Protein AF-A0A7X7I6V2-F1 (afdb_monomer)

Radius of gyration: 24.96 Å; Cα contacts (8 Å, |Δi|>4): 147; chains: 1; bounding box: 50×42×66 Å

Secondary structure (DSSP, 8-state):
--HHHHHHHHHHHHEEEEE--S-TT--EEE-TTT--EEEPPSSEEEEETTTEE--HHHHHHH-HHHHHHHHHHHHHHHTTSS--S--------HHHHHHHHHHHHHHHHHHHHHHHHHHTTTT---TTS--HHHH-TTSPPPPPPTT--HHHHHHHHHHHHHHHHHHHHHHHTHH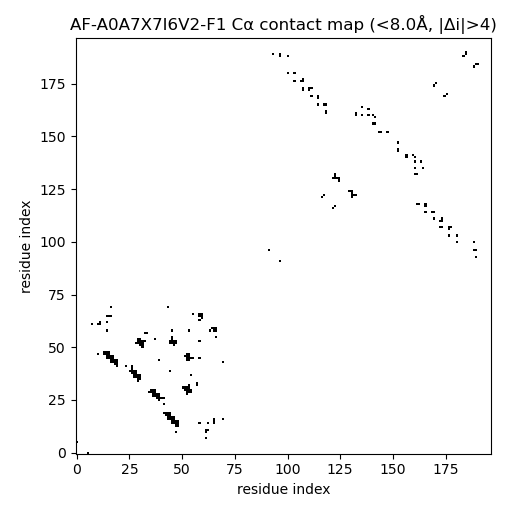HHHHHHHHHHHTT---------

Solvent-accessible surface area (backbone atoms only — not comparable to full-atom values): 11793 Å² total; per-residue (Å²): 133,54,73,71,56,54,53,40,52,57,50,39,77,36,50,44,79,42,70,65,84,76,71,98,80,62,60,57,46,56,14,70,86,78,68,44,76,40,75,55,57,85,57,53,44,45,27,37,74,98,76,41,40,43,42,69,75,57,37,44,73,53,32,45,69,60,44,52,50,48,50,50,55,50,46,62,54,49,75,64,64,81,57,97,58,83,82,68,69,82,72,73,48,74,67,56,42,51,49,52,51,50,51,52,50,52,51,38,50,54,46,48,48,49,46,48,47,50,70,74,52,76,43,76,49,67,95,91,48,87,25,63,72,71,74,48,72,83,61,79,75,74,82,83,59,91,93,60,50,73,69,58,49,50,53,50,46,52,52,51,51,51,51,53,51,42,52,50,51,42,53,74,39,45,49,47,50,49,54,49,51,55,51,40,44,76,74,65,40,77,84,70,77,76,75,82,128

Nearest PDB structures (foldseek):
  6feh-assembly1_A  TM=3.614E-01  e=9.167E+00  Homo sapiens
  6r80-assembly1_A-2  TM=1.873E-01  e=8.602E+00  Homo sapiens

Mean predicted aligned error: 18.25 Å

Foldseek 3Di:
DDPVVVVLVVQQVQKDKDFDDDDPPDQWDQAQPPRDIDGDDNTIFIAGVPRGGHDLVVCCVRHVVRSVVVVVVVVVVVVVVPDPDDPPPPQDDLVSLVVVVVVLVVQLVVLVVVLVVLLVDPQPDDPPDHGPVNVLPVDDFDDDDPPDDPVRSVVVSVVVSSVVVSVVSCVVGNVVSVVVVVVVVVVPRDDDPPPDD

pLDDT: mean 74.83, std 14.56, range [33.28, 93.38]

Structure (mmCIF, N/CA/C/O backbone):
data_AF-A0A7X7I6V2-F1
#
_entry.id   AF-A0A7X7I6V2-F1
#
loop_
_atom_site.group_PDB
_atom_site.id
_atom_site.type_symbol
_atom_site.label_atom_id
_atom_site.label_alt_id
_atom_site.label_comp_id
_atom_site.label_asym_id
_atom_site.label_entity_id
_atom_site.label_seq_id
_atom_site.pdbx_PDB_ins_code
_atom_site.Cartn_x
_atom_site.Cartn_y
_atom_site.Cartn_z
_atom_site.occupancy
_atom_site.B_iso_or_equiv
_atom_site.auth_seq_id
_atom_site.auth_comp_id
_atom_site.auth_asym_id
_atom_site.auth_atom_id
_atom_site.pdbx_PDB_model_num
ATOM 1 N N . MET A 1 1 ? -16.993 26.747 -26.272 1.00 55.62 1 MET A N 1
ATOM 2 C CA . MET A 1 1 ? -16.430 25.409 -26.550 1.00 55.62 1 MET A CA 1
ATOM 3 C C . MET A 1 1 ? -17.573 24.529 -27.014 1.00 55.62 1 MET A C 1
ATOM 5 O O . MET A 1 1 ? -18.668 24.678 -26.484 1.00 55.62 1 MET A O 1
ATOM 9 N N . GLY A 1 2 ? -17.379 23.720 -28.053 1.00 75.75 2 GLY A N 1
ATOM 10 C CA . GLY A 1 2 ? -18.453 22.863 -28.566 1.00 75.75 2 GLY A CA 1
ATOM 11 C C . GLY A 1 2 ? -18.711 21.671 -27.640 1.00 75.75 2 GLY A C 1
ATOM 12 O O . GLY A 1 2 ? -17.778 21.174 -27.019 1.00 75.75 2 GLY A O 1
ATOM 13 N N . ILE A 1 3 ? -19.947 21.161 -27.601 1.00 74.31 3 ILE A N 1
ATOM 14 C CA . ILE A 1 3 ? -20.332 19.964 -26.818 1.00 74.31 3 ILE A CA 1
ATOM 15 C C . ILE A 1 3 ? -19.389 18.779 -27.110 1.00 74.31 3 ILE A C 1
ATOM 17 O O . ILE A 1 3 ? -19.004 18.033 -26.216 1.00 74.31 3 ILE A O 1
ATOM 21 N N . ALA A 1 4 ? -18.938 18.643 -28.361 1.00 69.50 4 ALA A N 1
ATOM 22 C CA . ALA A 1 4 ? -17.986 17.612 -28.768 1.00 69.50 4 ALA A CA 1
ATOM 23 C C . ALA A 1 4 ? -16.582 17.770 -28.145 1.00 69.50 4 ALA A C 1
ATOM 25 O O . ALA A 1 4 ? -15.901 16.772 -27.917 1.00 69.50 4 ALA A O 1
ATOM 26 N N . GLU A 1 5 ? -16.136 18.997 -27.870 1.00 71.19 5 GLU A N 1
ATOM 27 C CA . GLU A 1 5 ? -14.848 19.250 -27.209 1.00 71.19 5 GLU A CA 1
ATOM 28 C C . GLU A 1 5 ? -14.927 18.981 -25.709 1.00 71.19 5 GLU A C 1
ATOM 30 O O . GLU A 1 5 ? -13.987 18.444 -25.130 1.00 71.19 5 GLU A O 1
ATOM 35 N N . GLU A 1 6 ? -16.066 19.295 -25.096 1.00 72.88 6 GLU A N 1
ATOM 36 C CA . GLU A 1 6 ? -16.319 19.031 -23.682 1.00 72.88 6 GLU A CA 1
ATOM 37 C C . GLU A 1 6 ? -16.398 17.523 -23.398 1.00 72.88 6 GLU A C 1
ATOM 39 O O . GLU A 1 6 ? -15.752 17.033 -22.473 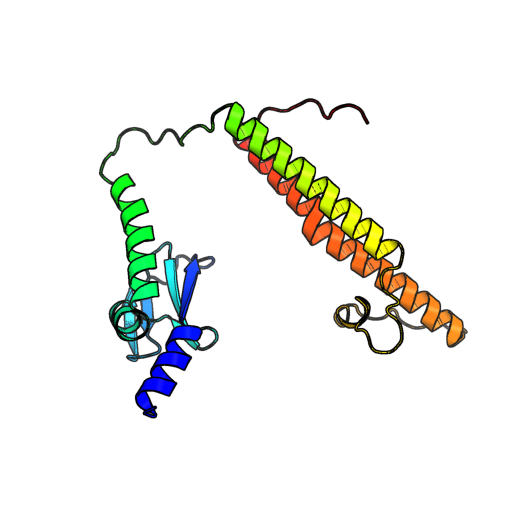1.00 72.88 6 GLU A O 1
ATOM 44 N N . ILE A 1 7 ? -17.072 16.765 -24.273 1.00 70.94 7 ILE A N 1
ATOM 45 C CA . ILE A 1 7 ? -17.092 15.294 -24.228 1.00 70.94 7 ILE A CA 1
ATOM 46 C C . ILE A 1 7 ? -15.682 14.719 -24.413 1.00 70.94 7 ILE A C 1
ATOM 48 O O . ILE A 1 7 ? -15.285 13.812 -23.681 1.00 70.94 7 ILE A O 1
ATOM 52 N N . ARG A 1 8 ? -14.899 15.250 -25.364 1.00 70.12 8 ARG A N 1
ATOM 53 C CA . ARG A 1 8 ? -13.523 14.787 -25.603 1.00 70.12 8 ARG A CA 1
ATOM 54 C C . ARG A 1 8 ? -12.639 15.012 -24.378 1.00 70.12 8 ARG A C 1
ATOM 56 O O . ARG A 1 8 ? -11.925 14.097 -23.987 1.00 70.12 8 ARG A O 1
ATOM 63 N N . LYS A 1 9 ? -12.719 16.192 -23.759 1.00 75.25 9 LYS A N 1
ATOM 64 C CA . LYS A 1 9 ? -11.931 16.528 -22.569 1.00 75.25 9 LYS A CA 1
ATOM 65 C C . LYS A 1 9 ? -12.310 15.654 -21.370 1.00 75.25 9 LYS A C 1
ATOM 67 O O . LYS A 1 9 ? -11.429 15.127 -20.701 1.00 75.25 9 LYS A O 1
ATOM 72 N N . ASN A 1 10 ? -13.607 15.439 -21.148 1.00 76.38 10 ASN A N 1
ATOM 73 C CA . ASN A 1 10 ? -14.085 14.585 -20.061 1.00 76.38 10 ASN A CA 1
ATOM 74 C C . ASN A 1 10 ? -13.643 13.120 -20.233 1.00 76.38 10 ASN A C 1
ATOM 76 O O .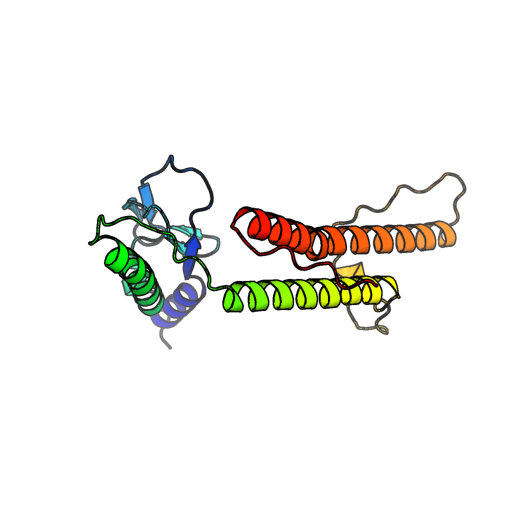 ASN A 1 10 ? -13.230 12.481 -19.268 1.00 76.38 10 ASN A O 1
ATOM 80 N N . LEU A 1 11 ? -13.671 12.604 -21.468 1.00 72.81 11 LEU A N 1
ATOM 81 C CA . LEU A 1 11 ? -13.150 11.271 -21.774 1.00 72.81 11 LEU A CA 1
ATOM 82 C C . LEU A 1 11 ? -11.634 11.197 -21.566 1.00 72.81 11 LEU A C 1
ATOM 84 O O . LEU A 1 11 ? -11.165 10.267 -20.918 1.00 72.81 11 LEU A O 1
ATOM 88 N N . GLN A 1 12 ? -10.871 12.181 -22.049 1.00 74.44 12 GLN A N 1
ATOM 89 C CA . GLN A 1 12 ? -9.411 12.209 -21.905 1.00 74.44 12 GLN A CA 1
ATOM 90 C C . GLN A 1 12 ? -8.968 12.167 -20.433 1.00 74.44 12 GLN A C 1
ATOM 92 O O . GLN A 1 12 ? -8.034 11.443 -20.104 1.00 74.44 12 GLN A O 1
ATOM 97 N N . GLU A 1 13 ? -9.667 12.867 -19.534 1.00 78.38 13 GLU A N 1
ATOM 98 C CA . GLU A 1 13 ? -9.369 12.884 -18.091 1.00 78.38 13 GLU A CA 1
ATOM 99 C C . GLU A 1 13 ? -9.654 11.544 -17.382 1.00 78.38 13 GLU A C 1
ATOM 101 O O . GLU A 1 13 ? -9.126 11.288 -16.298 1.00 78.38 13 GLU A O 1
ATOM 106 N N . ARG A 1 14 ? -10.487 10.679 -17.976 1.00 82.06 14 ARG A N 1
ATOM 107 C CA . ARG A 1 14 ? -10.908 9.396 -17.385 1.00 82.06 14 ARG A CA 1
ATOM 108 C C . ARG A 1 14 ? -10.218 8.176 -17.992 1.00 82.06 14 ARG A C 1
ATOM 110 O O . ARG A 1 14 ? -10.321 7.091 -17.414 1.00 82.06 14 ARG A O 1
ATOM 117 N N . ILE A 1 15 ? -9.540 8.326 -19.129 1.00 84.50 15 ILE A N 1
ATOM 118 C CA . ILE A 1 15 ? -8.780 7.246 -19.766 1.00 84.50 15 ILE A CA 1
ATOM 119 C C . ILE A 1 15 ? -7.473 7.039 -18.999 1.00 84.50 15 ILE A C 1
ATOM 121 O O . ILE A 1 15 ? -6.740 7.984 -18.730 1.00 84.50 15 ILE A O 1
ATOM 125 N N . LEU A 1 16 ? -7.173 5.791 -18.643 1.00 84.06 16 LEU A N 1
ATOM 126 C CA . LEU A 1 16 ? -5.997 5.418 -17.860 1.00 84.06 16 LEU A CA 1
ATOM 127 C C . LEU A 1 16 ? -5.326 4.165 -18.436 1.00 84.06 16 LEU A C 1
ATOM 129 O O . LEU A 1 16 ? -5.973 3.321 -19.060 1.00 84.06 16 LEU A O 1
ATOM 133 N N . ILE A 1 17 ? -4.025 4.023 -18.168 1.00 84.94 17 ILE A N 1
ATOM 134 C CA . ILE A 1 17 ? -3.264 2.790 -18.406 1.00 84.94 17 ILE A CA 1
ATOM 135 C C . ILE A 1 17 ? -3.238 1.988 -17.106 1.00 84.94 17 ILE A C 1
ATOM 137 O O . ILE A 1 17 ? -2.953 2.534 -16.038 1.00 84.94 17 ILE A O 1
ATOM 141 N N . LYS A 1 18 ? -3.512 0.687 -17.184 1.00 82.06 18 LYS A N 1
ATOM 142 C CA . LYS A 1 18 ? -3.439 -0.229 -16.042 1.00 82.06 18 LYS A CA 1
ATOM 143 C C . LYS A 1 18 ? -2.610 -1.462 -16.382 1.00 82.06 18 LYS A C 1
ATOM 145 O O . LYS A 1 18 ? -2.735 -2.025 -17.470 1.00 82.06 18 LYS A O 1
ATOM 150 N N . TYR A 1 19 ? -1.800 -1.894 -15.416 1.00 78.31 19 TYR A N 1
ATOM 151 C CA . TYR A 1 19 ? -1.173 -3.212 -15.435 1.00 78.31 19 TYR A CA 1
ATOM 152 C C . TYR A 1 19 ? -2.224 -4.286 -15.193 1.00 78.31 19 TYR A C 1
ATOM 154 O O . TYR A 1 19 ? -3.023 -4.195 -14.256 1.00 78.31 19 TYR A O 1
ATOM 162 N N . ARG A 1 20 ? -2.234 -5.304 -16.046 1.00 73.69 20 ARG A N 1
ATOM 163 C CA . ARG A 1 20 ? -3.179 -6.408 -15.925 1.00 73.69 20 ARG A CA 1
ATOM 164 C C . ARG A 1 20 ? -2.810 -7.260 -14.705 1.00 73.69 20 ARG A C 1
ATOM 166 O O . ARG A 1 20 ? -1.814 -7.971 -14.734 1.00 73.69 20 ARG A O 1
ATOM 173 N N . THR A 1 21 ? -3.589 -7.151 -13.628 1.00 64.38 21 THR A N 1
ATOM 174 C CA . THR A 1 21 ? -3.288 -7.818 -12.349 1.00 64.38 21 THR A CA 1
ATOM 175 C C . THR A 1 21 ? -3.998 -9.153 -12.136 1.00 64.38 21 THR A C 1
ATOM 177 O O . THR A 1 21 ? -3.529 -9.894 -11.288 1.00 64.38 21 THR A O 1
ATOM 180 N N . ASP A 1 22 ? -5.051 -9.501 -12.894 1.00 57.44 22 ASP A N 1
ATOM 181 C CA . ASP A 1 22 ? -5.786 -10.765 -12.700 1.00 57.44 22 ASP A CA 1
ATOM 182 C C . ASP A 1 22 ? -6.311 -11.397 -14.006 1.00 57.44 22 ASP A C 1
ATOM 184 O O . ASP A 1 22 ? -6.648 -10.705 -14.973 1.00 57.44 22 ASP A O 1
ATOM 188 N N . ASP A 1 23 ? -6.351 -12.735 -13.978 1.00 52.41 23 ASP A N 1
ATOM 189 C CA . ASP A 1 23 ? -6.783 -13.719 -14.980 1.00 52.41 23 ASP A CA 1
ATOM 190 C C . ASP A 1 23 ? -6.195 -13.579 -16.395 1.00 52.41 23 ASP A C 1
ATOM 192 O O . ASP A 1 23 ? -6.756 -12.943 -17.290 1.00 52.41 23 ASP A O 1
ATOM 196 N N . LEU A 1 24 ? -5.103 -14.316 -16.634 1.00 55.19 24 LEU A N 1
ATOM 197 C CA . LEU A 1 24 ? -4.500 -14.634 -17.943 1.00 55.19 24 LEU A CA 1
ATOM 198 C C . LEU A 1 24 ? -5.429 -15.454 -18.876 1.00 55.19 24 LEU A C 1
ATOM 200 O O . LEU A 1 24 ? -4.968 -16.028 -19.853 1.00 55.19 24 LEU A O 1
ATOM 204 N N . SER A 1 25 ? -6.726 -15.563 -18.568 1.00 54.62 25 SER A N 1
ATOM 205 C CA . SER A 1 25 ? -7.682 -16.437 -19.262 1.00 54.62 25 SER A CA 1
ATOM 206 C C . SER A 1 25 ? -8.504 -15.737 -20.352 1.00 54.62 25 SER A C 1
ATOM 208 O O . SER A 1 25 ? -9.133 -16.411 -21.166 1.00 54.62 25 SER A O 1
ATOM 210 N N . LYS A 1 26 ? -8.519 -14.396 -20.391 1.00 65.38 26 LYS A N 1
ATOM 211 C CA . LYS A 1 26 ? -9.266 -13.613 -21.394 1.00 65.38 26 LYS A CA 1
ATOM 212 C C . LYS A 1 26 ? -8.335 -12.831 -22.314 1.00 65.38 26 LYS A C 1
ATOM 214 O O . LYS A 1 26 ? -7.870 -11.750 -21.961 1.00 65.38 26 LYS A O 1
ATOM 219 N N . ASP A 1 27 ? -8.088 -13.348 -23.506 1.00 77.19 27 ASP A N 1
ATOM 220 C CA . ASP A 1 27 ? -7.236 -12.674 -24.498 1.00 77.19 27 ASP A CA 1
ATOM 221 C C . ASP A 1 27 ? -7.972 -11.579 -25.278 1.00 77.19 27 ASP A C 1
ATOM 223 O O . ASP A 1 27 ? -7.352 -10.843 -26.048 1.00 77.19 27 ASP A O 1
ATOM 227 N N . SER A 1 28 ? -9.284 -11.436 -25.071 1.00 81.50 28 SER A N 1
ATOM 228 C CA . SER A 1 28 ? -10.117 -10.431 -25.721 1.00 81.50 28 SER A CA 1
ATOM 229 C C . SER A 1 28 ? -11.007 -9.661 -24.745 1.00 81.5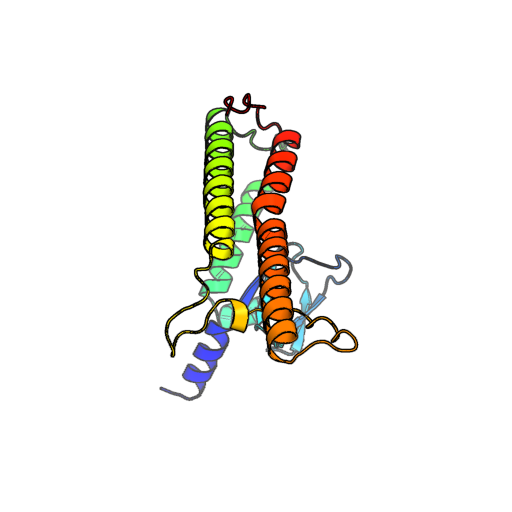0 28 SER A C 1
ATOM 231 O O . SER A 1 28 ? -11.394 -10.149 -23.680 1.00 81.50 28 SER A O 1
ATOM 233 N N . ALA A 1 29 ? -11.320 -8.425 -25.126 1.00 84.44 29 ALA A N 1
ATOM 234 C CA . ALA A 1 29 ? -12.275 -7.552 -24.459 1.00 84.44 29 ALA A CA 1
ATOM 235 C C . ALA A 1 29 ? -13.110 -6.791 -25.489 1.00 84.44 29 ALA A C 1
ATOM 237 O O . ALA A 1 29 ? -12.716 -6.639 -26.644 1.00 84.44 29 ALA A O 1
ATOM 238 N N . ILE A 1 30 ? -14.263 -6.286 -25.061 1.00 86.44 30 ILE A N 1
ATOM 239 C CA . ILE A 1 30 ? -15.111 -5.411 -25.871 1.00 86.44 30 ILE A CA 1
ATOM 240 C C . ILE A 1 30 ? -14.727 -3.965 -25.559 1.00 86.44 30 ILE A C 1
ATOM 242 O O . ILE A 1 30 ? -14.582 -3.596 -24.397 1.00 86.44 30 ILE A O 1
ATOM 246 N N . CYS A 1 31 ? -14.516 -3.158 -26.596 1.00 88.69 31 CYS A N 1
ATOM 247 C CA . CYS A 1 31 ? -14.216 -1.738 -26.451 1.00 88.69 31 CYS A CA 1
ATOM 248 C C . CYS A 1 31 ? -15.467 -0.961 -26.040 1.00 88.69 31 CYS A C 1
ATOM 250 O O . CYS A 1 31 ? -16.461 -0.999 -26.760 1.00 88.69 31 CYS A O 1
ATOM 252 N N . GLU A 1 32 ? -15.387 -0.175 -24.972 1.00 88.31 32 GLU A N 1
ATOM 253 C CA . GLU A 1 32 ? -16.514 0.618 -24.467 1.00 88.31 32 GLU A CA 1
ATOM 254 C C . GLU A 1 32 ? -16.984 1.696 -25.462 1.00 88.31 32 GLU A C 1
ATOM 256 O O . GLU A 1 32 ? -18.157 2.042 -25.533 1.00 88.31 32 GLU A O 1
ATOM 261 N N . ILE A 1 33 ? -16.075 2.207 -26.300 1.00 84.94 33 ILE A N 1
ATOM 262 C CA . ILE A 1 33 ? -16.375 3.313 -27.224 1.00 84.94 33 ILE A CA 1
ATOM 263 C C . ILE A 1 33 ? -16.968 2.814 -28.543 1.00 84.94 33 ILE A C 1
ATOM 265 O O . ILE A 1 33 ? -17.908 3.401 -29.073 1.00 84.94 33 ILE A O 1
ATOM 269 N N . CYS A 1 34 ? -16.378 1.772 -29.132 1.00 87.88 34 CYS A N 1
ATOM 270 C CA . CYS A 1 34 ? -16.784 1.287 -30.454 1.00 87.88 34 CYS A CA 1
ATOM 271 C C . CYS A 1 34 ? -17.504 -0.058 -30.419 1.00 87.88 34 CYS A C 1
ATOM 273 O O . CYS A 1 34 ? -17.905 -0.543 -31.476 1.00 87.88 34 CYS A O 1
ATOM 275 N N . THR A 1 35 ? -17.675 -0.662 -29.240 1.00 88.06 35 THR A N 1
ATOM 276 C CA . THR A 1 35 ? -18.343 -1.957 -29.005 1.00 88.06 35 THR A CA 1
ATOM 277 C C . THR A 1 35 ? -17.739 -3.137 -29.773 1.00 88.06 35 THR A C 1
ATOM 279 O O . THR A 1 35 ? -18.334 -4.207 -29.858 1.00 88.06 35 THR A O 1
ATOM 282 N N . ARG A 1 36 ? -16.536 -2.967 -30.338 1.00 86.81 36 ARG A N 1
ATOM 283 C CA . ARG A 1 36 ? -15.820 -4.025 -31.059 1.00 86.81 36 ARG A CA 1
ATOM 284 C C . ARG A 1 36 ? -14.990 -4.855 -30.098 1.00 86.81 36 ARG A C 1
ATOM 286 O O . ARG A 1 36 ? -14.325 -4.305 -29.221 1.00 86.81 36 ARG A O 1
ATOM 293 N N . GLU A 1 37 ? -14.987 -6.162 -30.322 1.00 86.44 37 GLU A N 1
ATOM 294 C CA . GLU A 1 37 ? -14.057 -7.065 -29.661 1.00 86.44 37 GLU A CA 1
ATOM 295 C C . GLU A 1 37 ? -12.634 -6.820 -30.179 1.00 86.44 37 GLU A C 1
ATOM 297 O O . GLU A 1 37 ? -12.402 -6.667 -31.381 1.00 86.44 37 GLU A O 1
ATOM 302 N N . PHE A 1 38 ? -11.678 -6.748 -29.262 1.00 85.81 38 PHE A N 1
ATOM 303 C CA . PHE A 1 38 ? -10.270 -6.556 -29.561 1.00 85.81 38 PHE A CA 1
ATOM 304 C C . PHE A 1 38 ? -9.412 -7.402 -28.626 1.00 85.81 38 PHE A C 1
ATOM 306 O O . PHE A 1 38 ? -9.840 -7.780 -27.536 1.00 85.81 38 PHE A O 1
ATOM 313 N N . LYS A 1 39 ? -8.190 -7.705 -29.065 1.00 82.94 39 LYS A N 1
ATOM 314 C CA . LYS A 1 39 ? -7.238 -8.465 -28.257 1.00 82.94 39 LYS A CA 1
ATOM 315 C C . LYS A 1 39 ? -6.600 -7.569 -27.204 1.00 82.94 39 LYS A C 1
ATOM 317 O O . LYS A 1 39 ? -6.153 -6.469 -27.526 1.00 82.94 39 LYS A O 1
ATOM 322 N N . LEU A 1 40 ? -6.549 -8.050 -25.969 1.00 79.81 40 LEU A N 1
ATOM 323 C CA . LEU A 1 40 ? -5.842 -7.376 -24.888 1.00 79.81 40 LEU A CA 1
ATOM 324 C C . LEU A 1 40 ? -4.352 -7.708 -24.961 1.00 79.81 40 LEU A C 1
ATOM 326 O O . LEU A 1 40 ? -3.972 -8.868 -25.111 1.00 79.81 40 LEU A O 1
ATOM 330 N N . THR A 1 41 ? -3.506 -6.698 -24.795 1.00 75.56 41 THR A N 1
ATOM 331 C CA . THR A 1 41 ? -2.073 -6.909 -24.587 1.00 75.56 41 THR A CA 1
ATOM 332 C C . THR A 1 41 ? -1.852 -7.591 -23.224 1.00 75.56 41 THR A C 1
ATOM 334 O O . THR A 1 41 ? -2.581 -7.307 -22.267 1.00 75.56 41 THR A O 1
ATOM 337 N N . PRO A 1 42 ? -0.864 -8.497 -23.096 1.00 68.38 42 PRO A N 1
ATOM 338 C CA . PRO A 1 42 ? -0.627 -9.259 -21.866 1.00 68.38 42 PRO A CA 1
ATOM 339 C C . PRO A 1 42 ? -0.299 -8.392 -20.643 1.00 68.38 42 PRO A C 1
ATOM 341 O O . PRO A 1 42 ? -0.718 -8.722 -19.537 1.00 68.38 42 PRO A O 1
ATOM 344 N N . ASN A 1 43 ? 0.411 -7.276 -20.832 1.00 75.12 43 ASN A N 1
ATOM 345 C CA . ASN A 1 43 ? 0.988 -6.518 -19.717 1.00 75.12 43 ASN A CA 1
ATOM 346 C C . ASN A 1 43 ? 0.190 -5.256 -19.370 1.00 75.12 43 ASN A C 1
ATOM 348 O O . ASN A 1 43 ? -0.071 -4.974 -18.199 1.00 75.12 43 ASN A O 1
ATOM 352 N N . LEU A 1 44 ? -0.195 -4.491 -20.391 1.00 79.00 44 LEU A N 1
ATOM 353 C CA . LEU A 1 44 ? -0.787 -3.166 -20.246 1.00 79.00 44 LEU A CA 1
ATOM 354 C C . LEU A 1 44 ? -2.108 -3.093 -20.993 1.00 79.00 44 LEU A C 1
ATOM 356 O O . LEU A 1 44 ? -2.233 -3.585 -22.108 1.00 79.00 44 LEU A O 1
ATOM 360 N N . CYS A 1 45 ? -3.084 -2.432 -20.391 1.00 85.00 45 CYS A N 1
ATOM 361 C CA . CYS A 1 45 ? -4.386 -2.205 -20.995 1.00 85.00 45 CYS A CA 1
ATOM 362 C C . CYS A 1 45 ? -4.817 -0.753 -20.799 1.00 85.00 45 CYS A C 1
ATOM 364 O O . CYS A 1 45 ? -4.462 -0.115 -19.803 1.00 85.00 45 CYS A O 1
ATOM 366 N N . ILE A 1 46 ? -5.589 -0.246 -21.758 1.00 86.44 46 ILE A N 1
ATOM 367 C CA . ILE A 1 46 ? -6.196 1.082 -21.703 1.00 86.44 46 ILE A CA 1
ATOM 368 C C . ILE A 1 46 ? -7.670 0.905 -21.351 1.00 86.44 46 ILE A C 1
ATOM 370 O O . ILE A 1 46 ? -8.354 0.044 -21.910 1.00 86.44 46 ILE A O 1
ATOM 374 N N . TYR A 1 47 ? -8.157 1.701 -20.408 1.00 88.19 47 TYR A N 1
ATOM 375 C CA . TYR A 1 47 ? -9.535 1.623 -19.938 1.00 88.19 47 TYR A CA 1
ATOM 376 C C . TYR A 1 47 ? -10.044 3.001 -19.511 1.00 88.19 47 TYR A C 1
ATOM 378 O O . TYR A 1 47 ? -9.259 3.889 -19.181 1.00 88.19 47 TYR A O 1
ATOM 386 N N . ILE A 1 48 ? -11.362 3.178 -19.520 1.00 84.25 48 ILE A N 1
ATOM 387 C CA . ILE A 1 48 ? -12.029 4.315 -18.890 1.00 84.25 48 ILE A CA 1
ATOM 388 C C . ILE A 1 48 ? -12.307 3.925 -17.447 1.00 84.25 48 ILE A C 1
ATOM 390 O O . ILE A 1 48 ? -12.910 2.878 -17.184 1.00 84.25 48 ILE A O 1
ATOM 394 N N . LYS A 1 49 ? -11.883 4.773 -16.511 1.00 78.06 49 LYS A N 1
ATOM 395 C CA . LYS A 1 49 ? -12.184 4.596 -15.094 1.00 78.06 49 LYS A CA 1
ATOM 396 C C . LYS A 1 49 ? -13.697 4.444 -14.893 1.00 78.06 49 LYS A C 1
ATOM 398 O O . LYS A 1 49 ? -14.450 5.335 -15.277 1.00 78.06 49 LYS A O 1
ATOM 403 N N . ASP A 1 50 ? -14.091 3.333 -14.277 1.00 77.00 50 ASP A N 1
ATOM 404 C CA . ASP A 1 50 ? -15.470 2.927 -13.958 1.00 77.00 50 ASP A CA 1
ATOM 405 C C . ASP A 1 50 ? -16.334 2.410 -15.131 1.00 77.00 50 ASP A C 1
ATOM 407 O O . ASP A 1 50 ? -17.368 1.809 -14.852 1.00 77.00 50 ASP A O 1
ATOM 411 N N . ASP A 1 51 ? -15.897 2.530 -16.397 1.00 78.75 51 ASP A N 1
ATOM 412 C CA . ASP A 1 51 ? -16.724 2.125 -17.554 1.00 78.75 51 ASP A CA 1
ATOM 413 C C . ASP A 1 51 ? -16.201 0.857 -18.265 1.00 78.75 51 ASP A C 1
ATOM 415 O O . ASP A 1 51 ? -16.979 -0.054 -18.528 1.00 78.75 51 ASP A O 1
ATOM 419 N N . GLY A 1 52 ? -14.889 0.717 -18.521 1.00 84.50 52 GLY A N 1
ATOM 420 C CA . GLY A 1 52 ? -14.359 -0.510 -19.144 1.00 84.50 52 GLY A CA 1
ATOM 421 C C . GLY A 1 52 ? -13.174 -0.330 -20.091 1.00 84.50 52 GLY A C 1
ATOM 422 O O . GLY A 1 52 ? -12.578 0.742 -20.183 1.00 84.50 52 GLY A O 1
ATOM 423 N N . TYR A 1 53 ? -12.795 -1.409 -20.782 1.00 87.69 53 TYR A N 1
ATOM 424 C CA . TYR A 1 53 ? -11.631 -1.455 -21.673 1.00 87.69 53 TYR A CA 1
ATOM 425 C C . TYR A 1 53 ? -11.846 -0.679 -22.978 1.00 87.69 53 TYR A C 1
ATOM 427 O O . TYR A 1 53 ? -12.948 -0.622 -23.517 1.00 87.69 53 TYR A O 1
ATOM 435 N N . ILE A 1 54 ? -10.765 -0.134 -23.538 1.00 87.75 54 ILE A N 1
ATOM 436 C CA . ILE A 1 54 ? -10.790 0.604 -24.805 1.00 87.75 54 ILE A CA 1
ATOM 437 C C . ILE A 1 54 ? -9.761 0.014 -25.763 1.00 87.75 54 ILE A C 1
ATOM 439 O O . ILE A 1 54 ? -8.630 -0.279 -25.376 1.00 87.75 54 ILE A O 1
ATOM 443 N N . CYS A 1 55 ? -10.132 -0.122 -27.036 1.00 88.00 55 CYS A N 1
ATOM 444 C CA . CYS A 1 55 ? -9.193 -0.537 -28.070 1.00 88.00 55 CYS A CA 1
ATOM 445 C C . CYS A 1 55 ? -8.213 0.586 -28.441 1.00 88.00 55 CYS A C 1
ATOM 447 O O . CYS A 1 55 ? -8.532 1.774 -28.356 1.00 88.00 55 CYS A O 1
ATOM 449 N N . HIS A 1 56 ? -7.042 0.203 -28.950 1.00 84.81 56 HIS A N 1
ATOM 450 C CA . HIS A 1 56 ? -5.977 1.135 -29.321 1.00 84.81 56 HIS A CA 1
ATOM 451 C C . HIS A 1 56 ? -6.438 2.259 -30.264 1.00 84.81 56 HIS A C 1
ATOM 453 O O . HIS A 1 56 ? -6.140 3.420 -30.024 1.00 84.81 56 HIS A O 1
ATOM 459 N N . SER A 1 57 ? -7.254 1.954 -31.279 1.00 86.38 57 SER A N 1
ATOM 460 C CA . SER A 1 57 ? -7.749 2.969 -32.223 1.00 86.38 57 SER A CA 1
ATOM 461 C C . SER A 1 57 ? -8.658 4.018 -31.576 1.00 86.38 57 SER A C 1
ATOM 463 O O . SER A 1 57 ? -8.712 5.164 -32.015 1.00 86.38 57 SER A O 1
ATOM 465 N N . CYS A 1 58 ? -9.427 3.624 -30.559 1.00 86.75 58 CYS A N 1
ATOM 466 C CA . CYS A 1 58 ? -10.268 4.560 -29.823 1.00 86.75 58 CYS A CA 1
ATOM 467 C C . CYS A 1 58 ? -9.424 5.354 -28.821 1.00 86.75 58 CYS A C 1
ATOM 469 O O . CYS A 1 58 ? -9.605 6.563 -28.716 1.00 86.75 58 CYS A O 1
ATOM 471 N N . ALA A 1 59 ? -8.459 4.714 -28.160 1.00 84.19 59 ALA A N 1
ATOM 472 C CA . ALA A 1 59 ? -7.504 5.410 -27.308 1.00 84.19 59 ALA A CA 1
ATOM 473 C C . ALA A 1 59 ? -6.710 6.473 -28.086 1.00 84.19 59 ALA A C 1
ATOM 475 O O . ALA A 1 59 ? -6.644 7.608 -27.636 1.00 84.19 59 ALA A O 1
ATOM 476 N N . ASP A 1 60 ? -6.218 6.166 -29.287 1.00 86.00 60 ASP A N 1
ATOM 477 C CA . ASP A 1 60 ? -5.463 7.108 -30.126 1.00 86.00 60 ASP A CA 1
ATOM 478 C C . ASP A 1 60 ? -6.293 8.347 -30.501 1.00 86.00 60 ASP A C 1
ATOM 480 O O . ASP A 1 60 ? -5.832 9.485 -30.456 1.00 86.00 60 ASP A O 1
ATOM 484 N N . ARG A 1 61 ? -7.583 8.141 -30.787 1.00 84.25 61 ARG A N 1
ATOM 485 C CA . ARG A 1 61 ? -8.498 9.215 -31.190 1.00 84.25 61 ARG A CA 1
ATOM 486 C C . ARG A 1 61 ? -8.895 10.151 -30.047 1.00 84.25 61 ARG A C 1
ATOM 488 O O . ARG A 1 61 ? -9.151 11.331 -30.294 1.00 84.25 61 ARG A O 1
ATOM 495 N N . PHE A 1 62 ? -9.047 9.620 -28.834 1.00 81.19 62 PHE A N 1
ATOM 496 C CA . PHE A 1 62 ? -9.572 10.364 -27.681 1.00 81.19 62 PHE A CA 1
ATOM 497 C C . PHE A 1 62 ? -8.489 10.771 -26.674 1.00 81.19 62 PHE A C 1
ATOM 499 O O . PHE A 1 62 ? -8.671 11.753 -25.962 1.00 81.19 62 PHE A O 1
ATOM 506 N N . ALA A 1 63 ? -7.371 10.050 -26.638 1.00 80.94 63 ALA A N 1
ATOM 507 C CA . ALA A 1 63 ? -6.231 10.275 -25.760 1.00 80.94 63 ALA A CA 1
ATOM 508 C C . ALA A 1 63 ? -4.911 9.877 -26.467 1.00 80.94 63 ALA A C 1
ATOM 510 O O . ALA A 1 63 ? -4.265 8.889 -26.090 1.00 80.94 63 ALA A O 1
ATOM 511 N N . PRO A 1 64 ? -4.482 10.637 -27.495 1.00 81.12 64 PRO A N 1
ATOM 512 C CA . PRO A 1 64 ? -3.255 10.345 -28.243 1.00 81.12 64 PRO A CA 1
ATOM 513 C C . PRO A 1 64 ? -2.009 10.363 -27.346 1.00 81.12 64 PRO A C 1
ATOM 515 O O . PRO A 1 64 ? -1.116 9.541 -27.508 1.00 81.12 64 PRO A O 1
ATOM 518 N N . GLU A 1 65 ? -1.983 11.227 -26.328 1.00 81.75 65 GLU A N 1
ATOM 519 C CA . GLU A 1 65 ? -0.896 11.316 -25.340 1.00 81.75 65 GLU A CA 1
ATOM 520 C C . GLU A 1 65 ? -0.725 10.011 -24.545 1.00 81.75 65 GLU A C 1
ATOM 522 O O . GLU A 1 65 ? 0.390 9.536 -24.326 1.00 81.75 65 GLU A O 1
ATOM 527 N N . ILE A 1 66 ? -1.841 9.393 -24.146 1.00 80.56 66 ILE A N 1
ATOM 528 C CA . ILE A 1 66 ? -1.851 8.112 -23.428 1.00 80.56 66 ILE A CA 1
ATOM 529 C C . ILE A 1 66 ? -1.394 6.987 -24.354 1.00 80.56 66 ILE A C 1
ATOM 531 O O . ILE A 1 66 ? -0.651 6.097 -23.948 1.00 80.56 66 ILE A O 1
ATOM 535 N N . THR A 1 67 ? -1.804 7.051 -25.615 1.00 82.00 67 THR A N 1
ATOM 536 C CA . THR A 1 67 ? -1.439 6.073 -26.640 1.00 82.00 67 THR A CA 1
ATOM 537 C C . THR A 1 67 ? 0.049 6.142 -26.993 1.00 82.00 67 THR A C 1
ATOM 539 O O . THR A 1 67 ? 0.707 5.112 -27.157 1.00 82.00 67 THR A O 1
ATOM 542 N N . GLU A 1 68 ? 0.616 7.345 -27.039 1.00 82.75 68 GLU A N 1
ATOM 543 C CA . GLU A 1 68 ? 2.045 7.564 -27.237 1.00 82.75 68 GLU A CA 1
ATOM 544 C C . GLU A 1 68 ? 2.860 7.094 -26.025 1.00 82.75 68 GLU A C 1
ATOM 546 O O . GLU A 1 68 ? 3.897 6.450 -26.192 1.00 82.75 68 GLU A O 1
ATOM 551 N N . LEU A 1 69 ? 2.390 7.365 -24.802 1.00 80.62 69 LEU A N 1
ATOM 552 C CA . LEU A 1 69 ? 3.002 6.846 -23.577 1.00 80.62 69 LEU A CA 1
ATOM 553 C C . LEU A 1 69 ? 2.989 5.313 -23.563 1.00 80.62 69 LEU A C 1
ATOM 555 O O . LEU A 1 69 ? 4.011 4.692 -23.281 1.00 80.62 69 LEU A O 1
ATOM 559 N N . TRP A 1 70 ? 1.860 4.705 -23.925 1.00 79.50 70 TRP A N 1
ATOM 560 C CA . TRP A 1 70 ? 1.726 3.255 -24.040 1.00 79.50 70 TRP A CA 1
ATOM 561 C C . TRP A 1 70 ? 2.702 2.678 -25.069 1.00 79.50 70 TRP A C 1
ATOM 563 O O . TRP A 1 70 ? 3.455 1.763 -24.749 1.00 79.50 70 TRP A O 1
ATOM 573 N N . SER A 1 71 ? 2.788 3.294 -26.251 1.00 80.19 71 SER A N 1
ATOM 574 C CA . SER A 1 71 ? 3.727 2.900 -27.309 1.00 80.19 71 SER A CA 1
ATOM 575 C C . SER A 1 71 ? 5.190 3.055 -26.887 1.00 80.19 71 SER A C 1
ATOM 577 O O . SER A 1 71 ? 6.035 2.272 -27.308 1.00 80.19 71 SER A O 1
ATOM 579 N N . ARG A 1 72 ? 5.524 4.059 -26.065 1.00 80.50 72 ARG A N 1
ATOM 580 C CA . ARG A 1 72 ? 6.871 4.226 -25.496 1.00 80.50 72 ARG A CA 1
ATOM 581 C C . ARG A 1 72 ? 7.203 3.123 -24.493 1.00 80.50 72 ARG A C 1
ATOM 583 O O . ARG A 1 72 ? 8.325 2.628 -24.508 1.00 80.50 72 ARG A O 1
ATOM 590 N N . ILE A 1 73 ? 6.240 2.719 -23.666 1.00 75.62 73 ILE A N 1
ATOM 591 C CA . ILE A 1 73 ? 6.420 1.623 -22.706 1.00 75.62 73 ILE A CA 1
ATOM 592 C C . ILE A 1 73 ? 6.529 0.273 -23.435 1.00 75.62 73 ILE A C 1
ATOM 594 O O . ILE A 1 73 ? 7.386 -0.537 -23.092 1.00 75.62 73 ILE A O 1
ATOM 598 N N . GLU A 1 74 ? 5.718 0.037 -24.469 1.00 73.25 74 GLU A N 1
ATOM 599 C CA . GLU A 1 74 ? 5.822 -1.168 -25.302 1.00 73.25 74 GLU A CA 1
ATOM 600 C C . GLU A 1 74 ? 7.133 -1.204 -26.093 1.00 73.25 74 GLU A C 1
ATOM 602 O O . GLU A 1 74 ? 7.832 -2.207 -26.049 1.00 73.25 74 GLU A O 1
ATOM 607 N N . LYS A 1 75 ? 7.546 -0.097 -26.723 1.00 68.25 75 LYS A N 1
ATOM 608 C CA . LYS A 1 75 ? 8.830 -0.037 -27.442 1.00 68.25 75 LYS A CA 1
ATOM 609 C C . LYS A 1 75 ? 10.036 -0.172 -26.523 1.00 68.25 75 LYS A C 1
ATOM 611 O O . LYS A 1 75 ? 11.002 -0.801 -26.930 1.00 68.25 75 LYS A O 1
ATOM 616 N N . GLY A 1 76 ? 9.974 0.369 -25.303 1.00 61.12 76 GLY A N 1
ATOM 617 C CA . GLY A 1 76 ? 10.986 0.123 -24.273 1.00 61.12 76 GLY A CA 1
ATOM 618 C C . GLY A 1 76 ? 11.137 -1.369 -23.964 1.00 61.12 76 GLY A C 1
ATOM 619 O O . GLY A 1 76 ? 12.259 -1.844 -23.826 1.00 61.12 76 GLY A O 1
ATOM 620 N N . ASN A 1 77 ? 10.028 -2.117 -23.979 1.00 53.69 77 ASN A N 1
ATOM 621 C CA . ASN A 1 77 ? 10.021 -3.575 -23.837 1.00 53.69 77 ASN A CA 1
ATOM 622 C C . ASN A 1 77 ? 10.411 -4.329 -25.131 1.00 53.69 77 ASN A C 1
ATOM 624 O O . ASN A 1 77 ? 10.952 -5.429 -25.042 1.00 53.69 77 ASN A O 1
ATOM 628 N N . ASP A 1 78 ? 10.166 -3.776 -26.325 1.00 47.84 78 ASP A N 1
ATOM 629 C CA . ASP A 1 78 ? 10.488 -4.420 -27.614 1.00 47.84 78 ASP A CA 1
ATOM 630 C C . ASP A 1 78 ? 11.957 -4.240 -28.028 1.00 47.84 78 ASP A C 1
ATOM 632 O O . ASP A 1 78 ? 12.541 -5.140 -28.638 1.00 47.84 78 ASP A O 1
ATOM 636 N N . SER A 1 79 ? 12.614 -3.142 -27.632 1.00 46.72 79 SER A N 1
ATOM 637 C CA . SER A 1 79 ? 14.080 -3.031 -27.729 1.00 46.72 79 SER A CA 1
ATOM 638 C C . SER A 1 79 ? 14.821 -4.061 -26.859 1.00 46.72 79 SER A C 1
ATOM 640 O O . SER A 1 79 ? 16.003 -4.303 -27.088 1.00 46.72 79 SER A O 1
ATOM 642 N N . GLU A 1 80 ? 14.126 -4.738 -25.938 1.00 47.19 80 GLU A N 1
ATOM 643 C CA . GLU A 1 80 ? 14.630 -5.875 -25.150 1.00 47.19 80 GLU A CA 1
ATOM 644 C C . GLU A 1 80 ? 14.255 -7.259 -25.728 1.00 47.19 80 GLU A C 1
ATOM 646 O O . GLU A 1 80 ? 14.493 -8.287 -25.080 1.00 47.19 80 GLU A O 1
ATOM 651 N N . GLN A 1 81 ? 13.645 -7.328 -26.921 1.00 45.59 81 GLN A N 1
ATOM 652 C CA . GLN A 1 81 ? 13.212 -8.593 -27.542 1.00 45.59 81 GLN A CA 1
ATOM 653 C C . GLN A 1 81 ? 14.011 -9.016 -28.788 1.00 45.59 81 GLN A C 1
ATOM 655 O O . GLN A 1 81 ? 13.810 -10.127 -29.279 1.00 45.59 81 GLN A O 1
ATOM 660 N N . SER A 1 82 ? 14.972 -8.213 -29.267 1.00 41.47 82 SER A N 1
ATOM 661 C CA . SER A 1 82 ? 15.844 -8.597 -30.397 1.00 41.47 82 SER A CA 1
ATOM 662 C C . SER A 1 82 ? 17.152 -9.307 -30.002 1.00 41.47 82 SER A C 1
ATOM 664 O O . SER A 1 82 ? 17.890 -9.735 -30.890 1.00 41.47 82 SER A O 1
ATOM 666 N N . SER A 1 83 ? 17.449 -9.500 -28.718 1.00 40.56 83 SER A N 1
ATOM 667 C CA . SER A 1 83 ? 18.590 -10.310 -28.273 1.00 40.56 83 SER A CA 1
ATOM 668 C C . SER A 1 83 ? 18.112 -11.451 -27.377 1.00 40.56 83 SER A C 1
ATOM 670 O O . SER A 1 83 ? 17.909 -11.311 -26.175 1.00 40.56 83 SER A O 1
ATOM 672 N N . LYS A 1 84 ? 17.978 -12.641 -27.971 1.00 45.59 84 LYS A N 1
ATOM 673 C CA . LYS A 1 84 ? 18.113 -13.911 -27.242 1.00 45.59 84 LYS A CA 1
ATOM 674 C C . LYS A 1 84 ? 19.592 -14.141 -26.902 1.00 45.59 84 LYS A C 1
ATOM 676 O O . LYS A 1 84 ? 20.186 -15.120 -27.336 1.00 45.59 84 LYS A O 1
ATOM 681 N N . GLU A 1 85 ? 20.179 -13.222 -26.153 1.00 42.72 85 GLU A N 1
ATOM 682 C CA . GLU A 1 85 ? 21.409 -13.461 -25.409 1.00 42.72 85 GLU A CA 1
ATOM 683 C C . GLU A 1 85 ? 21.042 -13.295 -23.943 1.00 42.72 85 GLU A C 1
ATOM 685 O O . GLU A 1 85 ? 20.378 -12.325 -23.585 1.00 42.72 85 GLU A O 1
ATOM 690 N N . ASP A 1 86 ? 21.373 -14.318 -23.156 1.00 43.72 86 ASP A N 1
ATOM 691 C CA . ASP A 1 86 ? 21.258 -14.408 -21.704 1.00 43.72 86 ASP A CA 1
ATOM 692 C C . ASP A 1 86 ? 20.793 -13.114 -21.028 1.00 43.72 86 ASP A C 1
ATOM 694 O O . ASP A 1 86 ? 21.587 -12.208 -20.770 1.00 43.72 86 ASP A O 1
ATOM 698 N N . ARG A 1 87 ? 19.499 -13.051 -20.677 1.00 44.09 87 ARG A N 1
ATOM 699 C CA . ARG A 1 87 ? 19.008 -12.097 -19.679 1.00 44.09 87 ARG A CA 1
ATOM 700 C C . ARG A 1 87 ? 19.637 -12.467 -18.339 1.00 44.09 87 ARG A C 1
ATOM 702 O O . ARG A 1 87 ? 18.995 -13.044 -17.465 1.00 44.09 87 ARG A O 1
ATOM 709 N N . LYS A 1 88 ? 20.906 -12.108 -18.158 1.00 53.50 88 LYS A N 1
ATOM 710 C CA . LYS A 1 88 ? 21.351 -11.635 -16.860 1.00 53.50 88 LYS A CA 1
ATOM 711 C C . LYS A 1 88 ? 20.426 -10.465 -16.572 1.00 53.50 88 LYS A C 1
ATOM 713 O O . LYS A 1 88 ? 20.478 -9.459 -17.277 1.00 53.50 88 LYS A O 1
ATOM 718 N N . ASN A 1 89 ? 19.517 -10.634 -15.609 1.00 53.38 89 ASN A N 1
ATOM 719 C CA . ASN A 1 89 ? 18.907 -9.481 -14.954 1.00 53.38 89 ASN A CA 1
ATOM 720 C C . ASN A 1 89 ? 20.033 -8.463 -14.752 1.00 53.38 89 ASN A C 1
ATOM 722 O O . ASN A 1 89 ? 21.098 -8.905 -14.310 1.00 53.38 89 ASN A O 1
ATOM 726 N N . PRO A 1 90 ? 19.871 -7.179 -15.116 1.00 58.09 90 PRO A N 1
ATOM 727 C CA . PRO A 1 90 ? 20.877 -6.189 -14.773 1.00 58.09 90 PRO A CA 1
ATOM 728 C C . PRO A 1 90 ? 21.073 -6.292 -13.261 1.00 58.09 90 PRO A C 1
ATOM 730 O O . PRO A 1 90 ? 20.173 -5.980 -12.480 1.00 58.09 90 PRO A O 1
ATOM 733 N N . GLU A 1 91 ? 22.191 -6.897 -12.864 1.00 74.25 91 GLU A N 1
ATOM 734 C CA . GLU A 1 91 ? 22.532 -7.070 -11.468 1.00 74.25 91 GLU A CA 1
ATOM 735 C C . GLU A 1 91 ? 22.785 -5.659 -10.973 1.00 74.25 91 GLU A C 1
ATOM 737 O O . GLU A 1 91 ? 23.711 -4.993 -11.438 1.00 74.25 91 GLU A O 1
ATOM 742 N N . LEU A 1 92 ? 21.897 -5.189 -10.097 1.00 80.50 92 LEU A N 1
ATOM 743 C CA . LEU A 1 92 ? 22.071 -3.909 -9.434 1.00 80.50 92 LEU A CA 1
ATOM 744 C C . LEU A 1 92 ? 23.483 -3.876 -8.857 1.00 80.50 92 LEU A C 1
ATOM 746 O O . LEU A 1 92 ? 23.932 -4.814 -8.185 1.00 80.50 92 LEU A O 1
ATOM 750 N N . THR A 1 93 ? 24.184 -2.794 -9.154 1.00 84.75 93 THR A N 1
ATOM 751 C CA . THR A 1 93 ? 25.502 -2.536 -8.603 1.00 84.75 93 THR A CA 1
ATOM 752 C C . THR A 1 93 ? 25.413 -2.463 -7.081 1.00 84.75 93 THR A C 1
ATOM 754 O O . THR A 1 93 ? 24.360 -2.218 -6.485 1.00 84.75 93 THR A O 1
ATOM 757 N N . GLN A 1 94 ? 26.545 -2.674 -6.417 1.00 81.00 94 GLN A N 1
ATOM 758 C CA . GLN A 1 94 ? 26.607 -2.581 -4.962 1.00 81.00 94 GLN A CA 1
ATOM 759 C C . GLN A 1 94 ? 26.162 -1.197 -4.451 1.00 81.00 94 GLN A C 1
ATOM 761 O O . GLN A 1 94 ? 25.519 -1.115 -3.405 1.00 81.00 94 GLN A O 1
ATOM 766 N N . ASP A 1 95 ? 26.447 -0.134 -5.205 1.00 84.19 95 ASP A N 1
ATOM 767 C CA . ASP A 1 95 ? 26.045 1.234 -4.872 1.00 84.19 95 ASP A CA 1
ATOM 768 C C . ASP A 1 95 ? 24.529 1.436 -5.001 1.00 84.19 95 ASP A C 1
ATOM 770 O O . ASP A 1 95 ? 23.908 2.012 -4.107 1.00 84.19 95 ASP A O 1
ATOM 774 N N . GLU A 1 96 ? 23.905 0.883 -6.045 1.00 84.94 96 GLU A N 1
ATOM 775 C CA . GLU A 1 96 ? 22.446 0.908 -6.210 1.00 84.94 96 GLU A CA 1
ATOM 776 C C . GLU A 1 96 ? 21.741 0.132 -5.089 1.00 84.94 96 GLU A C 1
ATOM 778 O O . GLU A 1 96 ? 20.748 0.600 -4.526 1.00 84.94 96 GLU A O 1
ATOM 783 N N . TRP A 1 97 ? 22.281 -1.022 -4.682 1.00 87.12 97 TRP A N 1
ATOM 784 C CA . TRP A 1 97 ? 21.762 -1.754 -3.525 1.00 87.12 97 TRP A CA 1
ATOM 785 C C . TRP A 1 97 ? 21.908 -0.978 -2.212 1.00 87.12 97 TRP A C 1
ATOM 787 O O . TRP A 1 97 ? 20.987 -0.992 -1.388 1.00 87.12 97 TRP A O 1
ATOM 797 N N . CYS A 1 98 ? 23.037 -0.293 -2.009 1.00 83.50 98 CYS A N 1
ATOM 798 C CA . CYS A 1 98 ? 23.243 0.594 -0.863 1.00 83.50 98 CYS A CA 1
ATOM 799 C C . CYS A 1 98 ? 22.193 1.712 -0.828 1.00 83.50 98 CYS A C 1
ATOM 801 O O . CYS A 1 98 ? 21.625 2.001 0.230 1.00 83.50 98 CYS A O 1
ATOM 803 N N . GLU A 1 99 ? 21.912 2.330 -1.976 1.00 86.44 99 GLU A N 1
ATOM 804 C CA . GLU A 1 99 ? 20.920 3.396 -2.088 1.00 86.44 99 GLU A CA 1
ATOM 805 C C . GLU A 1 99 ? 19.504 2.886 -1.787 1.00 86.44 99 GLU A C 1
ATOM 807 O O . GLU A 1 99 ? 18.790 3.483 -0.975 1.00 86.44 99 GLU A O 1
ATOM 812 N N . ILE A 1 100 ? 19.122 1.736 -2.355 1.00 87.06 100 ILE A N 1
ATOM 813 C CA . ILE A 1 100 ? 17.837 1.078 -2.077 1.00 87.06 100 ILE A CA 1
ATOM 814 C C . ILE A 1 100 ? 17.696 0.780 -0.581 1.00 87.06 100 ILE A C 1
ATOM 816 O O . ILE A 1 100 ? 16.667 1.099 0.018 1.00 87.06 100 ILE A O 1
ATOM 820 N N . HIS A 1 101 ? 18.730 0.218 0.049 1.00 85.75 101 HIS A N 1
ATOM 821 C CA . HIS A 1 101 ? 18.712 -0.085 1.478 1.00 85.75 101 HIS A CA 1
ATOM 822 C C . HIS A 1 101 ? 18.528 1.180 2.331 1.00 85.75 101 HIS A C 1
ATOM 824 O O . HIS A 1 101 ? 17.688 1.209 3.235 1.00 85.75 101 HIS A O 1
ATOM 830 N N . LYS A 1 102 ? 19.266 2.252 2.017 1.00 86.56 102 LYS A N 1
ATOM 831 C CA . LYS A 1 102 ? 19.161 3.543 2.710 1.00 86.56 102 LYS A CA 1
ATOM 832 C C . LYS A 1 102 ? 17.765 4.150 2.560 1.00 86.56 102 LYS A C 1
ATOM 834 O O . LYS A 1 102 ? 17.180 4.592 3.549 1.00 86.56 102 LYS A O 1
ATOM 839 N N . ASN A 1 103 ? 17.206 4.129 1.352 1.00 87.50 103 ASN A N 1
ATOM 840 C CA . ASN A 1 103 ? 15.862 4.638 1.085 1.00 87.50 103 ASN A CA 1
ATOM 841 C C . ASN A 1 103 ? 14.791 3.831 1.832 1.00 87.50 103 ASN A C 1
ATOM 843 O O . ASN A 1 103 ? 13.885 4.422 2.421 1.00 87.50 103 ASN A O 1
ATOM 847 N N . LEU A 1 104 ? 14.923 2.501 1.896 1.00 88.38 104 LEU A N 1
ATOM 848 C CA . LEU A 1 104 ? 14.035 1.655 2.698 1.00 88.38 104 LEU A CA 1
ATOM 849 C C . LEU A 1 104 ? 14.123 1.969 4.194 1.00 88.38 104 LEU A C 1
ATOM 851 O O . LEU A 1 104 ? 13.088 2.034 4.857 1.00 88.38 104 LEU A O 1
ATOM 855 N N . GLN A 1 105 ? 15.324 2.198 4.732 1.00 86.69 105 GLN A N 1
ATOM 856 C CA . GLN A 1 105 ? 15.496 2.591 6.134 1.00 86.69 105 GLN A CA 1
ATOM 857 C C . GLN A 1 105 ? 14.862 3.956 6.436 1.00 86.69 105 GLN A C 1
ATOM 859 O O . GLN A 1 105 ? 14.150 4.081 7.433 1.00 86.69 105 GLN A O 1
ATOM 864 N N . ILE A 1 106 ? 15.064 4.958 5.571 1.00 87.75 106 ILE A N 1
ATOM 865 C CA . ILE A 1 106 ? 14.452 6.292 5.711 1.00 87.75 106 ILE A CA 1
ATOM 866 C C . ILE A 1 106 ? 12.925 6.198 5.642 1.00 87.75 106 ILE A C 1
ATOM 868 O O . ILE A 1 106 ? 12.218 6.819 6.439 1.00 87.75 106 ILE A O 1
ATOM 872 N N . LEU A 1 107 ? 12.397 5.408 4.706 1.00 85.75 107 LEU A N 1
ATOM 873 C CA . LEU A 1 107 ? 10.959 5.211 4.571 1.00 85.75 107 LEU A CA 1
ATOM 874 C C . LEU A 1 107 ? 10.389 4.504 5.808 1.00 85.75 107 LEU A C 1
ATOM 876 O O . LEU A 1 107 ? 9.349 4.908 6.332 1.00 85.75 107 LEU A O 1
ATOM 880 N N . PHE A 1 108 ? 11.087 3.488 6.320 1.00 87.19 108 PHE A N 1
ATOM 881 C CA . PHE A 1 108 ? 10.688 2.784 7.534 1.00 87.19 108 PHE A CA 1
ATOM 882 C C . PHE A 1 108 ? 10.659 3.714 8.752 1.00 87.19 108 PHE A C 1
ATOM 884 O O . PHE A 1 108 ? 9.658 3.725 9.474 1.00 87.19 108 PHE A O 1
ATOM 891 N N . SER A 1 109 ? 11.710 4.513 8.971 1.00 86.31 109 SER A N 1
ATOM 892 C CA . SER A 1 109 ? 11.781 5.443 10.103 1.00 86.31 109 SER A CA 1
ATOM 893 C C . SER A 1 109 ? 10.703 6.521 10.008 1.00 86.31 109 SER A C 1
ATOM 895 O O . SER A 1 109 ? 9.928 6.684 10.949 1.00 86.31 109 SER A O 1
ATOM 897 N N . THR A 1 110 ? 10.559 7.154 8.841 1.00 83.19 110 THR A N 1
ATOM 898 C CA . THR A 1 110 ? 9.542 8.187 8.588 1.00 83.19 110 THR A CA 1
ATOM 899 C C . THR A 1 110 ? 8.139 7.656 8.856 1.00 83.19 110 THR A C 1
ATOM 901 O O . THR A 1 110 ? 7.333 8.316 9.512 1.00 83.19 110 THR A O 1
ATOM 904 N N . THR A 1 111 ? 7.834 6.441 8.395 1.00 81.88 111 THR A N 1
ATOM 905 C CA . THR A 1 111 ? 6.482 5.899 8.558 1.00 81.88 111 THR A CA 1
ATOM 906 C C . THR A 1 111 ? 6.220 5.370 9.966 1.00 81.88 111 THR A C 1
ATOM 908 O O . THR A 1 111 ? 5.106 5.496 10.475 1.00 81.88 111 THR A O 1
ATOM 911 N N . SER A 1 112 ? 7.252 4.857 10.641 1.00 81.50 112 SER A N 1
ATOM 912 C CA . SER A 1 112 ? 7.194 4.525 12.069 1.00 81.50 112 SER A CA 1
ATOM 913 C C . SER A 1 112 ? 6.928 5.772 12.915 1.00 81.50 112 SER A C 1
ATOM 915 O O . SER A 1 112 ? 6.068 5.757 13.798 1.00 81.50 112 SER A O 1
ATOM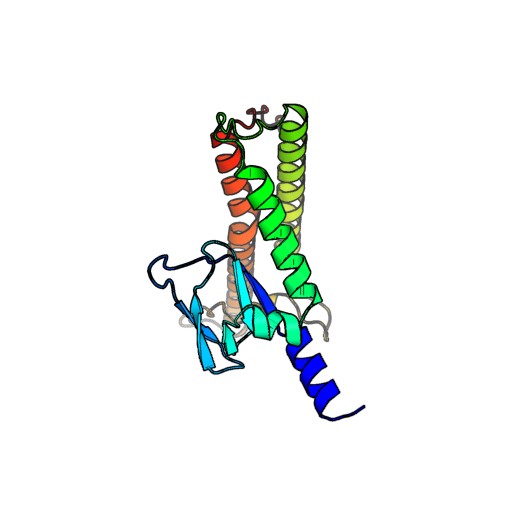 917 N N . ASP A 1 113 ? 7.597 6.884 12.614 1.00 79.69 113 ASP A N 1
ATOM 918 C CA . ASP A 1 113 ? 7.414 8.141 13.334 1.00 79.69 113 ASP A CA 1
ATOM 919 C C . ASP A 1 113 ? 6.066 8.798 13.026 1.00 79.69 113 ASP A C 1
ATOM 921 O O . ASP A 1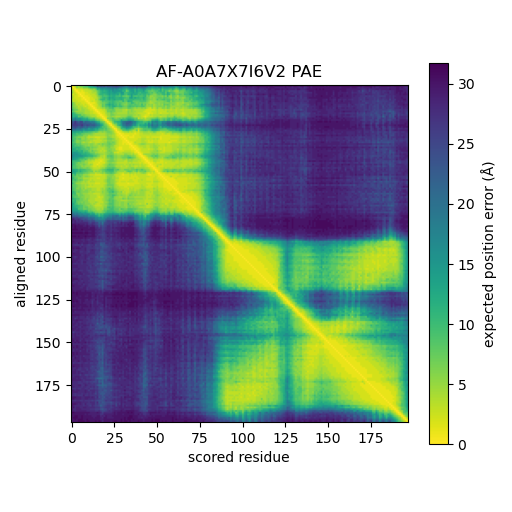 113 ? 5.426 9.313 13.944 1.00 79.69 113 ASP A O 1
ATOM 925 N N . LEU A 1 114 ? 5.563 8.685 11.793 1.00 77.38 114 LEU A N 1
ATOM 926 C CA . LEU A 1 114 ? 4.191 9.065 11.452 1.00 77.38 114 LEU A CA 1
ATOM 927 C C . LEU A 1 114 ? 3.172 8.249 12.261 1.00 77.38 114 LEU A C 1
ATOM 929 O O . LEU A 1 114 ? 2.269 8.823 12.870 1.00 77.38 114 LEU A O 1
ATOM 933 N N . ALA A 1 115 ? 3.332 6.924 12.326 1.00 74.38 115 ALA A N 1
ATOM 934 C CA . ALA A 1 115 ? 2.457 6.059 13.115 1.00 74.38 115 ALA A CA 1
ATOM 935 C C . ALA A 1 115 ? 2.495 6.424 14.612 1.00 74.38 115 ALA A C 1
ATOM 937 O O . ALA A 1 115 ? 1.445 6.526 15.254 1.00 74.38 115 ALA A O 1
ATOM 938 N N . LYS A 1 116 ? 3.684 6.710 15.164 1.00 73.50 116 LYS A N 1
ATOM 939 C CA . LYS A 1 116 ? 3.841 7.214 16.539 1.00 73.50 116 LYS A CA 1
ATOM 940 C C . LYS A 1 116 ? 3.173 8.579 16.719 1.00 73.50 116 LYS A C 1
ATOM 942 O O . LYS A 1 116 ? 2.475 8.772 17.711 1.00 73.50 116 LYS A O 1
ATOM 947 N N . GLY A 1 117 ? 3.347 9.513 15.787 1.00 69.00 117 GLY A N 1
ATOM 948 C CA . GLY A 1 117 ? 2.733 10.845 15.828 1.00 69.00 117 GLY A CA 1
ATOM 949 C C . GLY A 1 117 ? 1.206 10.783 15.837 1.00 69.00 117 GLY A C 1
ATOM 950 O O . GLY A 1 117 ? 0.556 11.457 16.635 1.00 69.00 117 GLY A O 1
ATOM 951 N N . ILE A 1 118 ? 0.636 9.888 15.030 1.00 69.62 118 ILE A N 1
ATOM 952 C CA . ILE A 1 118 ? -0.803 9.610 15.015 1.00 69.62 118 ILE A CA 1
ATOM 953 C C . ILE A 1 118 ? -1.252 9.015 16.356 1.00 69.62 118 ILE A C 1
ATOM 955 O O . ILE A 1 118 ? -2.232 9.483 16.934 1.00 69.62 118 ILE A O 1
ATOM 959 N N . SER A 1 119 ? -0.498 8.057 16.906 1.00 65.19 119 SER A N 1
ATOM 960 C CA . SER A 1 119 ? -0.810 7.446 18.208 1.00 65.19 119 SER A CA 1
ATOM 961 C C . SER A 1 119 ? -0.737 8.428 19.387 1.00 65.19 119 SER A C 1
ATOM 963 O O . SER A 1 119 ? -1.479 8.284 20.356 1.00 65.19 119 SER A O 1
ATOM 965 N N . ARG A 1 120 ? 0.120 9.457 19.294 1.00 64.88 120 ARG A N 1
ATOM 966 C CA . ARG A 1 120 ? 0.306 10.508 20.312 1.00 64.88 120 ARG A CA 1
ATOM 967 C C . ARG A 1 120 ? -0.771 11.595 20.278 1.00 64.88 120 ARG A C 1
ATOM 969 O O . ARG A 1 120 ? -0.712 12.514 21.087 1.00 64.88 120 ARG A O 1
ATOM 976 N N . GLY A 1 121 ? -1.764 11.488 19.395 1.00 57.19 121 GLY A N 1
ATOM 977 C CA . GLY A 1 121 ? -2.948 12.339 19.464 1.00 57.19 121 GLY A CA 1
ATOM 978 C C . GLY A 1 121 ? -2.931 13.573 18.566 1.00 57.19 121 GLY A C 1
ATOM 979 O O . GLY A 1 121 ? -3.665 14.516 18.855 1.00 57.19 121 GLY A O 1
ATOM 980 N N . ILE A 1 122 ? -2.226 13.558 17.423 1.00 50.47 122 ILE A N 1
ATOM 981 C CA . ILE A 1 122 ? -2.557 14.467 16.302 1.00 50.47 122 ILE A CA 1
ATOM 982 C C . ILE A 1 122 ? -3.874 13.991 15.659 1.00 50.47 122 ILE A C 1
ATOM 984 O O . ILE A 1 122 ? -3.934 13.545 14.518 1.00 50.47 122 ILE A O 1
ATOM 988 N N . VAL A 1 123 ? -4.945 13.976 16.450 1.00 50.66 123 VAL A N 1
ATOM 989 C CA . VAL A 1 123 ? -6.301 13.602 16.032 1.00 50.66 123 VAL A CA 1
ATOM 990 C C . VAL A 1 123 ? -7.350 14.535 16.644 1.00 50.66 123 VAL A C 1
ATOM 992 O O . VAL A 1 123 ? -8.485 14.558 16.173 1.00 50.66 123 VAL A O 1
ATOM 995 N N . GLU A 1 124 ? -6.980 15.372 17.615 1.00 46.62 124 GLU A N 1
ATOM 996 C CA . GLU A 1 124 ? -7.821 16.480 18.068 1.00 46.62 124 GLU A CA 1
ATOM 997 C C . GLU A 1 124 ? -7.410 17.749 17.342 1.00 46.62 124 GLU A C 1
ATOM 999 O O . GLU A 1 124 ? -6.677 18.597 17.841 1.00 46.62 124 GLU A O 1
ATOM 1004 N N . ALA A 1 125 ? -7.866 17.852 16.102 1.00 45.16 125 ALA A N 1
ATOM 1005 C CA . ALA A 1 125 ? -7.865 19.136 15.449 1.00 45.16 125 ALA A CA 1
ATOM 1006 C C . ALA A 1 125 ? -9.007 19.982 16.064 1.00 45.16 125 ALA A C 1
ATOM 1008 O O . ALA A 1 125 ? -10.093 19.441 16.311 1.00 45.16 125 ALA A O 1
ATOM 1009 N N . PRO A 1 126 ? -8.780 21.274 16.367 1.00 40.22 126 PRO A N 1
ATOM 1010 C CA . PRO A 1 126 ? -9.796 22.137 16.957 1.00 40.22 126 PRO A CA 1
ATOM 1011 C C . PRO A 1 126 ? -11.049 22.176 16.074 1.00 40.22 126 PRO A C 1
ATOM 1013 O O . PRO A 1 126 ? -10.968 22.030 14.848 1.00 40.22 126 PRO A O 1
ATOM 1016 N N . SER A 1 127 ? -12.205 22.346 16.722 1.00 42.12 127 SER A N 1
ATOM 1017 C CA . SER A 1 127 ? -13.548 22.363 16.127 1.00 42.12 127 SER A CA 1
ATOM 1018 C C . SER A 1 127 ? -13.557 22.977 14.722 1.00 42.12 127 SER A C 1
ATOM 1020 O O . SER A 1 127 ? -13.299 24.169 14.565 1.00 42.12 127 SER A O 1
ATOM 1022 N N . GLY A 1 128 ? -13.829 22.147 13.710 1.00 44.28 128 GLY A N 1
ATOM 1023 C CA . GLY A 1 128 ? -13.814 22.534 12.292 1.00 44.28 128 GLY A CA 1
ATOM 1024 C C . GLY A 1 128 ? -12.832 21.749 11.418 1.00 44.28 128 GLY A C 1
ATOM 1025 O O . GLY A 1 128 ? -12.908 21.842 10.198 1.00 44.28 128 GLY A O 1
ATOM 1026 N N . HIS A 1 129 ? -11.959 20.931 12.008 1.00 43.34 129 HIS A N 1
ATOM 1027 C CA . HIS A 1 129 ? -10.994 20.116 11.268 1.00 43.34 129 HIS A CA 1
ATOM 1028 C C . HIS A 1 129 ? -11.308 18.617 11.385 1.00 43.34 129 HIS A C 1
ATOM 1030 O O . HIS A 1 129 ? -11.602 18.089 12.458 1.00 43.34 129 HIS A O 1
ATOM 1036 N N . ILE A 1 130 ? -11.249 17.918 10.252 1.00 45.91 130 ILE A N 1
ATOM 1037 C CA . ILE A 1 130 ? -11.544 16.489 10.128 1.00 45.91 130 ILE A CA 1
ATOM 1038 C C . ILE A 1 130 ? -10.379 15.684 10.731 1.00 45.91 130 ILE A C 1
ATOM 1040 O O . ILE A 1 130 ? -9.390 15.410 10.057 1.00 45.91 130 ILE A O 1
ATOM 1044 N N . GLY A 1 131 ? -10.472 15.311 12.010 1.00 53.88 131 GLY A N 1
ATOM 1045 C CA . GLY A 1 131 ? -9.497 14.413 12.642 1.00 53.88 131 GLY A CA 1
ATOM 1046 C C . GLY A 1 131 ? -9.477 13.026 11.980 1.00 53.88 131 GLY A C 1
ATOM 1047 O O . GLY A 1 131 ? -10.496 12.567 11.467 1.00 53.88 131 GLY A O 1
ATOM 1048 N N . LEU A 1 132 ? -8.344 12.316 12.027 1.00 55.84 132 LEU A N 1
ATOM 1049 C CA . LEU A 1 132 ? -8.166 10.945 11.500 1.00 55.84 132 LEU A CA 1
ATOM 1050 C C . LEU A 1 132 ? -9.287 9.954 11.894 1.00 55.84 132 LEU A C 1
ATOM 1052 O O . LEU A 1 132 ? -9.638 9.072 11.111 1.00 55.84 132 LEU A O 1
ATOM 1056 N N . LEU A 1 133 ? -9.921 10.127 13.062 1.00 53.91 133 LEU A N 1
ATOM 1057 C CA . LEU A 1 133 ? -11.080 9.326 13.493 1.00 53.91 133 LEU A CA 1
ATOM 1058 C C . LEU A 1 133 ? -12.314 9.468 12.583 1.00 53.91 133 LEU A C 1
ATOM 1060 O O . LEU A 1 133 ? -13.156 8.566 12.546 1.00 53.91 133 LEU A O 1
ATOM 1064 N N . HIS A 1 134 ? -12.433 10.577 11.851 1.00 52.44 134 HIS A N 1
ATOM 1065 C CA . HIS A 1 134 ? -13.475 10.780 10.848 1.00 52.44 134 HIS A CA 1
ATOM 1066 C C . HIS A 1 134 ? -13.258 9.911 9.604 1.00 52.44 134 HIS A C 1
ATOM 1068 O O . HIS A 1 134 ? -14.235 9.518 8.972 1.00 52.44 134 HIS A O 1
ATOM 1074 N N . PHE A 1 135 ? -12.010 9.579 9.261 1.00 50.59 135 PHE A N 1
ATOM 1075 C CA . PHE A 1 135 ? -11.697 8.678 8.147 1.00 50.59 135 PHE A CA 1
ATOM 1076 C C . PHE A 1 135 ? -11.777 7.198 8.546 1.00 50.59 135 PHE A C 1
ATOM 1078 O O . PHE A 1 135 ? -11.993 6.346 7.693 1.00 50.59 135 PHE A O 1
ATOM 1085 N N . ALA A 1 136 ? -11.730 6.891 9.845 1.00 60.16 136 ALA A N 1
ATOM 1086 C CA . ALA A 1 136 ? -11.873 5.544 10.400 1.00 60.16 136 ALA A CA 1
ATOM 1087 C C . ALA A 1 136 ? -13.339 5.078 10.568 1.00 60.16 136 ALA A C 1
ATOM 1089 O O . ALA A 1 136 ? -13.699 4.457 11.578 1.00 60.16 136 ALA A O 1
ATOM 1090 N N . LYS A 1 137 ? -14.230 5.439 9.632 1.00 62.25 137 LYS A N 1
ATOM 1091 C CA . LYS A 1 137 ? -15.658 5.038 9.648 1.00 62.25 137 LYS A CA 1
ATOM 1092 C C . LYS A 1 137 ? -15.851 3.533 9.451 1.00 62.25 137 LYS A C 1
ATOM 1094 O O . LYS A 1 137 ? -16.867 2.996 9.872 1.00 62.25 137 LYS A O 1
ATOM 1099 N N . ASP A 1 138 ? -14.866 2.875 8.857 1.00 70.69 138 ASP A N 1
ATOM 1100 C CA . ASP A 1 138 ? -14.786 1.433 8.640 1.00 70.69 138 ASP A CA 1
ATOM 1101 C C . ASP A 1 138 ? -14.493 0.633 9.923 1.00 70.69 138 ASP A C 1
ATOM 1103 O O . ASP A 1 138 ? -14.717 -0.576 9.964 1.00 70.69 138 ASP A O 1
ATOM 1107 N N . ILE A 1 139 ? -14.028 1.283 10.996 1.00 76.31 139 ILE A N 1
ATOM 1108 C CA . ILE A 1 139 ? -13.741 0.609 12.267 1.00 76.31 139 ILE A CA 1
ATOM 1109 C C . ILE A 1 139 ? -15.029 0.453 13.075 1.00 76.31 139 ILE A C 1
ATOM 1111 O O . ILE A 1 139 ? -15.516 1.404 13.697 1.00 76.31 139 ILE A O 1
ATOM 1115 N N . VAL A 1 140 ? -15.544 -0.778 13.098 1.00 82.75 140 VAL A N 1
ATOM 1116 C CA . VAL A 1 140 ? -16.734 -1.170 13.863 1.00 82.75 140 VAL A CA 1
ATOM 1117 C C . VAL A 1 140 ? -16.531 -0.870 15.348 1.00 82.75 140 VAL A C 1
ATOM 1119 O O . VAL A 1 140 ? -15.541 -1.291 15.955 1.00 82.75 140 VAL A O 1
ATOM 1122 N N . LYS A 1 141 ? -17.473 -0.128 15.942 1.00 83.81 141 LYS A N 1
ATOM 1123 C CA . LYS A 1 141 ? -17.449 0.190 17.374 1.00 83.81 141 LYS A CA 1
ATOM 1124 C C . LYS A 1 141 ? -17.664 -1.090 18.192 1.00 83.81 141 LYS A C 1
ATOM 1126 O O . LYS A 1 141 ? -18.535 -1.885 17.841 1.00 83.81 141 LYS A O 1
ATOM 1131 N N . PRO A 1 142 ? -16.921 -1.291 19.291 1.00 87.62 142 PRO A N 1
ATOM 1132 C CA . PRO A 1 142 ? -17.147 -2.433 20.159 1.00 87.62 142 PRO A CA 1
ATOM 1133 C C . PRO A 1 142 ? -18.528 -2.332 20.832 1.00 87.62 142 PRO A C 1
ATOM 1135 O O . PRO A 1 142 ? -19.000 -1.217 21.100 1.00 87.62 142 PRO A O 1
ATOM 1138 N N . PRO A 1 143 ? -19.168 -3.474 21.144 1.00 90.38 143 PRO A N 1
ATOM 1139 C CA . PRO A 1 143 ? -20.433 -3.483 21.863 1.00 90.38 143 PRO A CA 1
ATOM 1140 C C . PRO A 1 143 ? -20.268 -2.855 23.250 1.00 90.38 143 PRO A C 1
ATOM 1142 O O . PRO A 1 143 ? -19.168 -2.826 23.826 1.00 90.38 143 PRO A O 1
ATOM 1145 N N . ARG A 1 144 ? -21.365 -2.308 23.770 1.00 90.62 144 ARG A N 1
ATOM 1146 C CA . ARG A 1 144 ? -21.421 -1.747 25.119 1.00 90.62 144 ARG A CA 1
ATOM 1147 C C . ARG A 1 144 ? -21.393 -2.872 26.150 1.00 90.62 144 ARG A C 1
ATOM 1149 O O . ARG A 1 144 ? -21.973 -3.928 25.911 1.00 90.62 144 ARG A O 1
ATOM 1156 N N . LYS A 1 145 ? -20.694 -2.660 27.265 1.00 91.69 145 LYS A N 1
ATOM 1157 C CA . LYS A 1 145 ? -20.700 -3.612 28.382 1.00 91.69 145 LYS A CA 1
ATOM 1158 C C . LYS A 1 145 ? -21.922 -3.358 29.267 1.00 91.69 145 LYS A C 1
ATOM 1160 O O . LYS A 1 145 ? -22.383 -2.222 29.369 1.00 91.69 145 LYS A O 1
ATOM 1165 N N . GLU A 1 146 ? -22.445 -4.399 29.909 1.00 90.00 146 GLU A N 1
ATOM 1166 C CA . GLU A 1 146 ? -23.526 -4.235 30.887 1.00 90.00 146 GLU A CA 1
ATOM 1167 C C . GLU A 1 146 ? -23.082 -3.320 32.037 1.00 90.00 146 GLU A C 1
ATOM 1169 O O . GLU A 1 146 ? -21.976 -3.459 32.560 1.00 90.00 146 GLU A O 1
ATOM 1174 N N . GLY A 1 147 ? -23.934 -2.357 32.401 1.00 89.88 147 GLY A N 1
ATOM 1175 C CA . GLY A 1 147 ? -23.670 -1.391 33.475 1.00 89.88 147 GLY A CA 1
ATOM 1176 C C . GLY A 1 147 ? -22.686 -0.261 33.137 1.00 89.88 147 GLY A C 1
ATOM 1177 O O . GLY A 1 147 ? -22.405 0.564 33.999 1.00 89.88 147 GLY A O 1
ATOM 1178 N N . GLU A 1 148 ? -22.163 -0.190 31.910 1.00 92.19 148 GLU A N 1
ATOM 1179 C CA . GLU A 1 148 ? -21.212 0.851 31.494 1.00 92.19 148 GLU A CA 1
ATOM 1180 C C . GLU A 1 148 ? -21.908 2.206 31.289 1.00 92.19 148 GLU A C 1
ATOM 1182 O O . GLU A 1 148 ? -22.921 2.288 30.584 1.00 92.19 148 GLU A O 1
ATOM 1187 N N . THR A 1 149 ? -21.356 3.281 31.862 1.00 93.38 149 THR A N 1
ATOM 1188 C CA . THR A 1 149 ? -21.872 4.649 31.674 1.00 93.38 149 THR A CA 1
ATOM 1189 C C . THR A 1 149 ? -21.616 5.156 30.250 1.00 93.38 149 THR A C 1
ATOM 1191 O O . THR A 1 149 ? -20.773 4.616 29.532 1.00 93.38 149 THR A O 1
ATOM 1194 N N . ASP A 1 150 ? -22.348 6.187 29.807 1.00 88.19 150 ASP A N 1
ATOM 1195 C CA . ASP A 1 150 ? -22.150 6.759 28.462 1.00 88.19 150 ASP A CA 1
ATOM 1196 C C . ASP A 1 150 ? -20.722 7.298 28.288 1.00 88.19 150 ASP A C 1
ATOM 1198 O O . ASP A 1 150 ? -20.074 7.027 27.278 1.00 88.19 150 ASP A O 1
ATOM 1202 N N . SER A 1 151 ? -20.203 7.978 29.314 1.00 86.88 151 SER A N 1
ATOM 1203 C CA . SER A 1 151 ? -18.846 8.537 29.330 1.00 86.88 151 SER A CA 1
ATOM 1204 C C . SER A 1 151 ? -17.772 7.447 29.219 1.00 86.88 151 SER A C 1
ATOM 1206 O O . SER A 1 151 ? -16.859 7.542 28.394 1.00 86.88 151 SER A O 1
ATOM 1208 N N . ASP A 1 152 ? -17.907 6.367 29.995 1.00 87.50 152 ASP A N 1
ATOM 1209 C CA . ASP A 1 152 ? -16.949 5.254 29.972 1.00 87.50 152 ASP A CA 1
ATOM 1210 C C . ASP A 1 152 ? -16.970 4.520 28.626 1.00 87.50 152 ASP A C 1
ATOM 1212 O O . ASP A 1 152 ? -15.917 4.169 28.079 1.00 87.50 152 ASP A O 1
ATOM 1216 N N . TYR A 1 153 ? -18.166 4.344 28.051 1.00 88.62 153 TYR A N 1
ATOM 1217 C CA . TYR A 1 153 ? -18.331 3.754 26.728 1.00 88.62 153 TYR A CA 1
ATOM 1218 C C . TYR A 1 153 ? -17.628 4.589 25.652 1.00 88.62 153 TYR A C 1
ATOM 1220 O O . TYR A 1 153 ? -16.866 4.046 24.846 1.00 88.62 153 TYR A O 1
ATOM 1228 N N . GLU A 1 154 ? -17.829 5.907 25.645 1.00 82.31 154 GLU A N 1
ATOM 1229 C CA . GLU A 1 154 ? -17.210 6.804 24.666 1.00 82.31 154 GLU A CA 1
ATOM 1230 C C . GLU A 1 154 ? -15.682 6.827 24.770 1.00 82.31 154 GLU A C 1
ATOM 1232 O O . GLU A 1 154 ? -14.996 6.709 23.746 1.00 82.31 154 GLU A O 1
ATOM 1237 N N . LEU A 1 155 ? -15.133 6.890 25.988 1.00 82.94 155 LEU A N 1
ATOM 1238 C CA . LEU A 1 155 ? -13.688 6.822 26.226 1.00 82.94 155 LEU A CA 1
ATOM 1239 C C . LEU A 1 155 ? -13.094 5.500 25.729 1.00 82.94 155 LEU A C 1
ATOM 1241 O O . LEU A 1 155 ? -12.074 5.494 25.030 1.00 82.94 155 LEU A O 1
ATOM 1245 N N . ARG A 1 156 ? -13.754 4.372 26.017 1.00 86.50 156 ARG A N 1
ATOM 1246 C CA . ARG A 1 156 ? -13.312 3.053 25.552 1.00 86.50 156 ARG A CA 1
ATOM 1247 C C . ARG A 1 156 ? -13.383 2.924 24.035 1.00 86.50 156 ARG A C 1
ATOM 1249 O O . ARG A 1 156 ? -12.454 2.394 23.425 1.00 86.50 156 ARG A O 1
ATOM 1256 N N . VAL A 1 157 ? -14.458 3.403 23.410 1.00 83.69 157 VAL A N 1
ATOM 1257 C CA . VAL A 1 157 ? -14.605 3.410 21.947 1.00 83.69 157 VAL A CA 1
ATOM 1258 C C . VAL A 1 157 ? -13.515 4.269 21.308 1.00 83.69 157 VAL A C 1
ATOM 1260 O O . VAL A 1 157 ? -12.923 3.848 20.313 1.00 83.69 157 VAL A O 1
ATOM 1263 N N . LYS A 1 158 ? -13.207 5.440 21.877 1.00 78.88 158 LYS A N 1
ATOM 1264 C CA . LYS A 1 158 ? -12.119 6.313 21.415 1.00 78.88 158 LYS A CA 1
ATOM 1265 C C . LYS A 1 158 ? -10.767 5.599 21.484 1.00 78.88 158 LYS A C 1
ATOM 1267 O O . LYS A 1 158 ? -10.067 5.550 20.471 1.00 78.88 158 LYS A O 1
ATOM 1272 N N . GLY A 1 159 ? -10.438 4.995 22.628 1.00 79.50 159 GLY A N 1
ATOM 1273 C CA . GLY A 1 159 ? -9.205 4.222 22.811 1.00 79.50 159 GLY A CA 1
ATOM 1274 C C . GLY A 1 159 ? -9.100 3.055 21.827 1.00 79.50 159 GLY A C 1
ATOM 1275 O O . GLY A 1 159 ? -8.113 2.939 21.106 1.00 79.50 159 GLY A O 1
ATOM 1276 N N . TYR A 1 160 ? -10.166 2.260 21.704 1.00 83.75 160 TYR A N 1
ATOM 1277 C CA . TYR A 1 160 ? -10.236 1.146 20.757 1.00 83.75 160 TYR A CA 1
ATOM 1278 C C . TYR A 1 160 ? -9.998 1.593 19.310 1.00 83.75 160 TYR A C 1
ATOM 1280 O O . TYR A 1 160 ? -9.200 0.988 18.593 1.00 83.75 160 TYR A O 1
ATOM 1288 N N . ARG A 1 161 ? -10.669 2.664 18.865 1.00 78.81 161 ARG A N 1
ATOM 1289 C CA . ARG A 1 161 ? -10.510 3.173 17.494 1.00 78.81 161 ARG A CA 1
ATOM 1290 C C . ARG A 1 161 ? -9.090 3.672 17.251 1.00 78.81 161 ARG A C 1
ATOM 1292 O O . ARG A 1 161 ? -8.547 3.386 16.191 1.00 78.81 161 ARG A O 1
ATOM 1299 N N . MET A 1 162 ? -8.472 4.339 18.225 1.00 77.56 162 MET A N 1
ATOM 1300 C CA . MET A 1 162 ? -7.078 4.769 18.117 1.00 77.56 162 MET A CA 1
ATOM 1301 C C . MET A 1 162 ? -6.132 3.576 17.935 1.00 77.56 162 MET A C 1
ATOM 1303 O O . MET A 1 162 ? -5.325 3.573 17.005 1.00 77.56 162 MET A O 1
ATOM 1307 N N . THR A 1 163 ? -6.278 2.532 18.756 1.00 80.44 163 THR A N 1
ATOM 1308 C CA . THR A 1 163 ? -5.479 1.303 18.641 1.00 80.44 163 THR A CA 1
ATOM 1309 C C . THR A 1 163 ? -5.638 0.664 17.264 1.00 80.44 163 THR A C 1
ATOM 1311 O O . THR A 1 163 ? -4.643 0.374 16.605 1.00 80.44 163 THR A O 1
ATOM 1314 N N . ARG A 1 164 ? -6.876 0.518 16.777 1.00 84.12 164 ARG A N 1
ATOM 1315 C CA . ARG A 1 164 ? -7.154 -0.086 15.466 1.00 84.12 164 ARG A CA 1
ATOM 1316 C C . ARG A 1 164 ? -6.600 0.721 14.292 1.00 84.12 164 ARG A C 1
ATOM 1318 O O . ARG A 1 164 ? -6.095 0.131 13.341 1.00 84.12 164 ARG A O 1
ATOM 1325 N N . ILE A 1 165 ? -6.670 2.052 14.348 1.00 79.06 165 ILE A N 1
ATOM 1326 C CA . ILE A 1 165 ? -6.050 2.920 13.334 1.00 79.06 165 ILE A CA 1
ATOM 1327 C C . ILE A 1 165 ? -4.536 2.712 13.331 1.00 79.06 165 ILE A C 1
ATOM 1329 O O . ILE A 1 165 ? -3.956 2.515 12.267 1.00 79.06 165 ILE A O 1
ATOM 1333 N N . CYS A 1 166 ? -3.904 2.707 14.506 1.00 77.81 166 CYS A N 1
ATOM 1334 C CA . CYS A 1 166 ? -2.462 2.499 14.623 1.00 77.81 166 CYS A CA 1
ATOM 1335 C C . CYS A 1 166 ? -2.036 1.131 14.071 1.00 77.81 166 CYS A C 1
ATOM 1337 O O . CYS A 1 166 ? -1.075 1.058 13.308 1.00 77.81 166 CYS A O 1
ATOM 1339 N N . GLU A 1 167 ? -2.772 0.063 14.398 1.00 82.75 167 GLU A N 1
ATOM 1340 C CA . GLU A 1 167 ? -2.552 -1.283 13.847 1.00 82.75 167 GLU A CA 1
ATOM 1341 C C . GLU A 1 167 ? -2.648 -1.290 12.319 1.00 82.75 167 GLU A C 1
ATOM 1343 O O . GLU A 1 167 ? -1.763 -1.815 11.643 1.00 82.75 167 GLU A O 1
ATOM 1348 N N . LYS A 1 168 ? -3.699 -0.676 11.763 1.00 81.69 168 LYS A N 1
ATOM 1349 C CA . LYS A 1 168 ? -3.917 -0.623 10.314 1.00 81.69 168 LYS A CA 1
ATOM 1350 C C . LYS A 1 168 ? -2.802 0.147 9.610 1.00 81.69 168 LYS A C 1
ATOM 1352 O O . LYS A 1 168 ? -2.272 -0.336 8.618 1.00 81.69 168 LYS 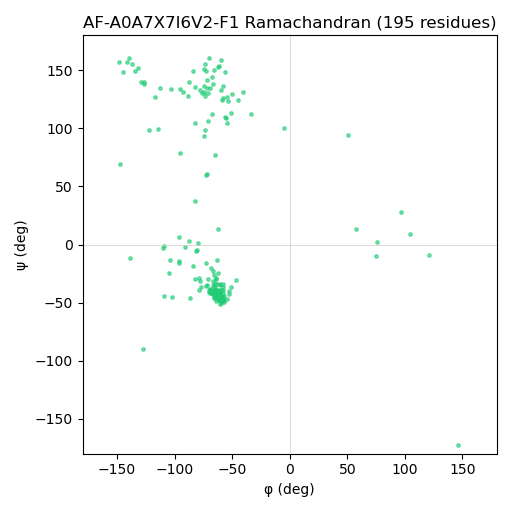A O 1
ATOM 1357 N N . ILE A 1 169 ? -2.413 1.307 10.140 1.00 80.62 169 ILE A N 1
ATOM 1358 C CA . ILE A 1 169 ? -1.310 2.102 9.589 1.00 80.62 169 ILE A CA 1
ATOM 1359 C C . ILE A 1 169 ? -0.022 1.290 9.623 1.00 80.62 169 ILE A C 1
ATOM 1361 O O . ILE A 1 169 ? 0.609 1.148 8.583 1.00 80.62 169 ILE A O 1
ATOM 1365 N N . LYS A 1 170 ? 0.340 0.706 10.770 1.00 83.75 170 LYS A N 1
ATOM 1366 C CA . LYS A 1 170 ? 1.546 -0.123 10.913 1.00 83.75 170 LYS A CA 1
ATOM 1367 C C . LYS A 1 170 ? 1.587 -1.267 9.891 1.00 83.75 170 LYS A C 1
ATOM 1369 O O . LYS A 1 170 ? 2.607 -1.445 9.223 1.00 83.75 170 LYS A O 1
ATOM 1374 N N . LYS A 1 171 ? 0.474 -1.992 9.742 1.00 83.56 171 LYS A N 1
ATOM 1375 C CA . LYS A 1 171 ? 0.337 -3.108 8.798 1.00 83.56 171 LYS A CA 1
ATOM 1376 C C . LYS A 1 171 ? 0.490 -2.673 7.343 1.00 83.56 171 LYS A C 1
ATOM 1378 O O . LYS A 1 171 ? 1.185 -3.319 6.568 1.00 83.56 171 LYS A O 1
ATOM 1383 N N . GLU A 1 172 ? -0.141 -1.566 6.966 1.00 81.56 172 GLU A N 1
ATOM 1384 C CA . GLU A 1 172 ? -0.120 -1.064 5.588 1.00 81.56 172 GLU A CA 1
ATOM 1385 C C . GLU A 1 172 ? 1.159 -0.288 5.240 1.00 81.56 172 GLU A C 1
ATOM 1387 O O . GLU A 1 172 ? 1.348 0.092 4.087 1.00 81.56 172 GLU A O 1
ATOM 1392 N N . THR A 1 173 ? 2.049 -0.058 6.209 1.00 83.81 173 THR A N 1
ATOM 1393 C CA . THR A 1 173 ? 3.256 0.750 6.014 1.00 83.81 173 THR A CA 1
ATOM 1394 C C . THR A 1 173 ? 4.528 0.030 6.443 1.00 83.81 173 THR A C 1
ATOM 1396 O O . THR A 1 173 ? 5.126 -0.670 5.631 1.00 83.81 173 THR A O 1
ATOM 1399 N N . SER A 1 174 ? 4.947 0.169 7.703 1.00 82.44 174 SER A N 1
ATOM 1400 C CA . SER A 1 174 ? 6.187 -0.390 8.241 1.00 82.44 174 SER A CA 1
ATOM 1401 C C . SER A 1 174 ? 6.313 -1.891 7.974 1.00 82.44 174 SER A C 1
ATOM 1403 O O . SER A 1 174 ? 7.391 -2.347 7.606 1.00 82.44 174 SER A O 1
ATOM 1405 N N . GLU A 1 175 ? 5.226 -2.658 8.092 1.00 85.62 175 GLU A N 1
ATOM 1406 C CA . GLU A 1 175 ? 5.252 -4.101 7.812 1.00 85.62 175 GLU A CA 1
ATOM 1407 C C . GLU A 1 175 ? 5.422 -4.411 6.317 1.00 85.62 175 GLU A C 1
ATOM 1409 O O . GLU A 1 175 ? 6.204 -5.293 5.968 1.00 85.62 175 GLU A O 1
ATOM 1414 N N . ARG A 1 176 ? 4.779 -3.654 5.417 1.00 84.25 176 ARG A N 1
ATOM 1415 C CA . ARG A 1 176 ? 4.995 -3.796 3.965 1.00 84.25 176 ARG A CA 1
ATOM 1416 C C . ARG A 1 176 ? 6.417 -3.413 3.553 1.00 84.25 176 ARG A C 1
ATOM 1418 O O . ARG A 1 176 ? 6.990 -4.055 2.679 1.00 84.25 176 ARG A O 1
ATOM 1425 N N . ILE A 1 177 ? 7.002 -2.401 4.195 1.00 88.31 177 ILE A N 1
ATOM 1426 C CA . ILE A 1 177 ? 8.397 -1.998 3.959 1.00 88.31 177 ILE A CA 1
ATOM 1427 C C . ILE A 1 177 ? 9.355 -3.120 4.380 1.00 88.31 177 ILE A C 1
ATOM 1429 O O . ILE A 1 177 ? 10.302 -3.410 3.654 1.00 88.31 177 ILE A O 1
ATOM 1433 N N . LEU A 1 178 ? 9.091 -3.797 5.504 1.00 86.75 178 LEU A N 1
ATOM 1434 C CA . LEU A 1 178 ? 9.868 -4.971 5.920 1.00 86.75 178 LEU A CA 1
ATOM 1435 C C . LEU A 1 178 ? 9.725 -6.131 4.929 1.00 86.75 178 LEU A C 1
ATOM 1437 O O . LEU A 1 178 ? 10.730 -6.709 4.532 1.00 86.75 178 LEU A O 1
ATOM 1441 N N . GLN A 1 179 ? 8.510 -6.419 4.456 1.00 87.69 179 GLN A N 1
ATOM 1442 C CA . GLN A 1 179 ? 8.293 -7.438 3.420 1.00 87.69 179 GLN A CA 1
ATOM 1443 C C . GLN A 1 179 ? 9.053 -7.117 2.126 1.00 87.69 179 GLN A C 1
ATOM 1445 O O . GLN A 1 179 ? 9.616 -8.015 1.500 1.00 87.69 179 GLN A O 1
ATOM 1450 N N . LEU A 1 180 ? 9.100 -5.839 1.738 1.00 88.00 180 LEU A N 1
ATOM 1451 C CA . LEU A 1 180 ? 9.866 -5.382 0.582 1.00 88.00 180 LEU A CA 1
ATOM 1452 C C . LEU A 1 180 ? 11.380 -5.517 0.813 1.00 88.00 180 LEU A C 1
ATOM 1454 O O . LEU A 1 180 ? 12.083 -5.994 -0.075 1.00 88.00 180 LEU A O 1
ATOM 1458 N N . LYS A 1 181 ? 11.875 -5.179 2.014 1.00 86.81 181 LYS A N 1
ATOM 1459 C CA . LYS A 1 181 ? 13.272 -5.412 2.423 1.00 86.81 181 LYS A CA 1
ATOM 1460 C C . LYS A 1 181 ? 13.623 -6.897 2.299 1.00 86.81 181 LYS A C 1
ATOM 1462 O O . LYS A 1 181 ? 14.617 -7.231 1.661 1.00 86.81 181 LYS A O 1
ATOM 1467 N N . ASP A 1 182 ? 12.790 -7.785 2.837 1.00 87.06 182 ASP A N 1
ATOM 1468 C CA . ASP A 1 182 ? 12.993 -9.238 2.776 1.00 87.06 182 ASP A CA 1
ATOM 1469 C C . ASP A 1 182 ? 12.982 -9.765 1.338 1.00 87.06 182 ASP A C 1
ATOM 1471 O O . ASP A 1 182 ? 13.767 -10.648 0.983 1.00 87.06 182 ASP A O 1
ATOM 1475 N N . PHE A 1 183 ? 12.104 -9.222 0.493 1.00 88.00 183 PHE A N 1
ATOM 1476 C CA . PHE A 1 183 ? 12.067 -9.544 -0.928 1.00 88.00 183 PHE A CA 1
ATOM 1477 C C . PHE A 1 183 ? 13.360 -9.121 -1.637 1.00 88.00 183 PHE A C 1
ATOM 1479 O O . PHE A 1 183 ? 13.942 -9.923 -2.363 1.00 88.00 183 PHE A O 1
ATOM 1486 N N . PHE A 1 184 ? 13.873 -7.919 -1.372 1.00 86.25 184 PHE A N 1
ATOM 1487 C CA . PHE A 1 184 ? 15.144 -7.465 -1.942 1.00 86.25 184 PHE A CA 1
ATOM 1488 C C . PHE A 1 184 ? 16.352 -8.250 -1.428 1.00 86.25 184 PHE A C 1
ATOM 1490 O O . PHE A 1 184 ? 17.246 -8.552 -2.214 1.00 86.25 184 PHE A O 1
ATOM 1497 N N . ILE A 1 185 ? 16.357 -8.685 -0.163 1.00 83.81 185 ILE A N 1
ATOM 1498 C CA . ILE A 1 185 ? 17.386 -9.608 0.349 1.00 83.81 185 ILE A CA 1
ATOM 1499 C C . ILE A 1 185 ? 17.394 -10.908 -0.469 1.00 83.81 185 ILE A C 1
ATOM 1501 O O . ILE A 1 185 ? 18.463 -11.400 -0.827 1.00 83.81 185 ILE A O 1
ATOM 1505 N N . LYS A 1 186 ? 16.220 -11.455 -0.817 1.00 85.31 186 LYS A N 1
ATOM 1506 C CA . LYS A 1 186 ? 16.124 -12.652 -1.676 1.00 85.31 186 LYS A CA 1
ATOM 1507 C C . LYS A 1 186 ? 16.625 -12.412 -3.102 1.00 85.31 186 LYS A C 1
ATOM 1509 O O . LYS A 1 186 ? 17.050 -13.366 -3.744 1.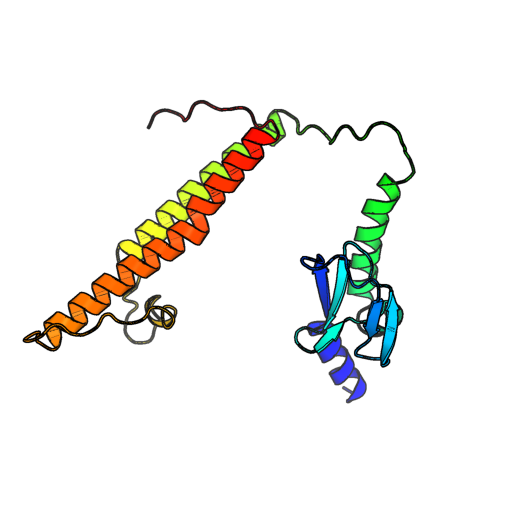00 85.31 186 LYS A O 1
ATOM 1514 N N . LEU A 1 187 ? 16.582 -11.169 -3.583 1.00 83.94 187 LEU A N 1
ATOM 1515 C CA . LEU A 1 187 ? 17.087 -10.766 -4.899 1.00 83.94 187 LEU A CA 1
ATOM 1516 C C . LEU A 1 187 ? 18.581 -10.399 -4.908 1.00 83.94 187 LEU A C 1
ATOM 1518 O O . LEU A 1 187 ? 19.093 -10.016 -5.954 1.00 83.94 187 LEU A O 1
ATOM 1522 N N . GLY A 1 188 ? 19.284 -10.536 -3.779 1.00 82.31 188 GLY A N 1
ATOM 1523 C CA . GLY A 1 188 ? 20.726 -10.296 -3.699 1.00 82.31 188 GLY A CA 1
ATOM 1524 C C . GLY A 1 188 ? 21.126 -8.982 -3.030 1.00 82.31 188 GLY A C 1
ATOM 1525 O O . GLY A 1 188 ? 22.311 -8.654 -3.038 1.00 82.31 188 GLY A O 1
ATOM 1526 N N . MET A 1 189 ? 20.192 -8.252 -2.406 1.00 81.38 189 MET A N 1
ATOM 1527 C CA . MET A 1 189 ? 20.549 -7.092 -1.586 1.00 81.38 189 MET A CA 1
ATOM 1528 C C . MET A 1 189 ? 21.492 -7.527 -0.447 1.00 81.38 189 MET A C 1
ATOM 1530 O O . MET A 1 189 ? 21.125 -8.412 0.339 1.00 81.38 189 MET A O 1
ATOM 1534 N N . PRO A 1 190 ? 22.685 -6.914 -0.313 1.00 77.56 190 PRO A N 1
ATOM 1535 C CA . 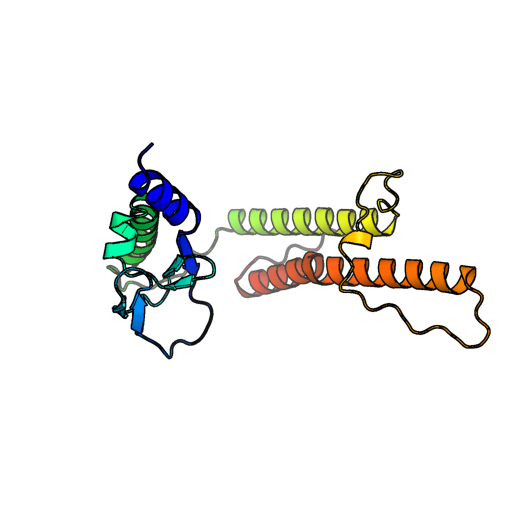PRO A 1 190 ? 23.620 -7.233 0.755 1.00 77.56 190 PRO A CA 1
ATOM 1536 C C . PRO A 1 190 ? 22.971 -7.031 2.125 1.00 77.56 190 PRO A C 1
ATOM 1538 O O . PRO A 1 190 ? 22.300 -6.028 2.378 1.00 77.56 190 PRO A O 1
ATOM 1541 N N . LYS A 1 191 ? 23.187 -7.984 3.037 1.00 69.81 191 LYS A N 1
ATOM 1542 C CA . LYS A 1 191 ? 22.801 -7.815 4.439 1.00 69.81 191 LYS A CA 1
ATOM 1543 C C . LYS A 1 191 ? 23.773 -6.832 5.079 1.00 69.81 191 LYS A C 1
ATOM 1545 O O . LYS A 1 191 ? 24.875 -7.217 5.461 1.00 69.81 191 LYS A O 1
ATOM 1550 N N . PHE A 1 192 ? 23.375 -5.572 5.184 1.00 64.00 192 PHE A N 1
ATOM 1551 C CA . PHE A 1 192 ? 24.087 -4.637 6.042 1.00 64.00 192 PHE A CA 1
ATOM 1552 C C . PHE A 1 192 ? 23.791 -5.012 7.495 1.00 64.00 192 PHE A C 1
ATOM 1554 O O . PHE A 1 192 ? 22.632 -5.310 7.802 1.00 64.00 192 PHE A O 1
ATOM 1561 N N . PRO A 1 193 ? 24.804 -5.055 8.379 1.00 58.16 193 PRO A N 1
ATOM 1562 C CA . PRO A 1 193 ? 24.536 -5.193 9.799 1.00 58.16 193 PRO A CA 1
ATOM 1563 C C . PRO A 1 193 ? 23.586 -4.061 10.180 1.00 58.16 193 PRO A C 1
ATOM 1565 O O . PRO A 1 193 ? 23.841 -2.904 9.833 1.00 58.16 193 PRO A O 1
ATOM 1568 N N . ASP A 1 194 ? 22.464 -4.406 10.815 1.00 56.62 194 ASP A N 1
ATOM 1569 C CA . ASP A 1 194 ? 21.609 -3.401 11.428 1.00 56.62 194 ASP A CA 1
ATOM 1570 C C . ASP A 1 194 ? 22.530 -2.635 12.377 1.00 56.62 194 ASP A C 1
ATOM 1572 O O . ASP A 1 194 ? 23.052 -3.209 13.332 1.00 56.62 194 ASP A O 1
ATOM 1576 N N . SER A 1 195 ? 22.847 -1.387 12.026 1.00 46.41 195 SER A N 1
ATOM 1577 C CA . SER A 1 195 ? 23.656 -0.511 12.861 1.00 46.41 195 SER A CA 1
ATOM 1578 C C . SER A 1 195 ? 23.018 -0.531 14.241 1.00 46.41 195 SER A C 1
ATOM 1580 O O . SER A 1 195 ? 21.855 -0.136 14.374 1.00 46.41 195 SER A O 1
ATOM 1582 N N . GLU A 1 196 ? 23.757 -1.102 15.194 1.00 36.88 196 GLU A N 1
ATOM 1583 C CA . GLU A 1 196 ? 23.337 -1.329 16.568 1.00 36.88 196 GLU A CA 1
ATOM 1584 C C . GLU A 1 196 ? 22.644 -0.070 17.093 1.00 36.88 196 GLU A C 1
ATOM 1586 O O . GLU A 1 196 ? 23.160 1.045 16.975 1.00 36.88 196 GLU A O 1
ATOM 1591 N N . SER A 1 197 ? 21.411 -0.275 17.551 1.00 33.28 197 SER A N 1
ATOM 1592 C CA . SER A 1 197 ? 20.566 0.742 18.177 1.00 33.28 197 SER A CA 1
ATOM 1593 C C . SER A 1 197 ? 21.071 1.082 19.570 1.00 33.28 197 SER A C 1
ATOM 1595 O O . SER A 1 197 ? 21.516 0.141 20.265 1.00 33.28 197 SER A O 1
#

Sequence (197 aa):
MGIAEEIRKNLQERILIKYRTDDLSKDSAICEICTREFKLTPNLCIYIKDDGYICHSCADRFAPEITELWSRIEKGNDSEQSSKEDRKNPELTQDEWCEIHKNLQILFSTTSDLAKGISRGIVEAPSGHIGLLHFAKDIVKPPRKEGETDSDYELRVKGYRMTRICEKIKKETSERILQLKDFFIKLGMPKFPDSES